Protein AF-A0A2A4IZ33-F1 (afdb_monomer)

Nearest PDB structures (foldseek):
  2h09-assembly1_A-2  TM=3.474E-01  e=4.508E+00  Escherichia coli
  6kta-assembly1_A  TM=2.309E-01  e=4.796E+00  Halalkalibacterium halodurans C-125
  5fej-assembly2_B  TM=1.282E-01  e=3.983E+00  Synechocystis sp. PCC 6803

Structure (mmCIF, N/CA/C/O backbone):
data_AF-A0A2A4IZ33-F1
#
_entry.id   AF-A0A2A4IZ33-F1
#
loop_
_atom_site.group_PDB
_atom_site.id
_atom_site.type_symbol
_atom_site.label_atom_id
_atom_site.label_alt_id
_atom_site.label_comp_id
_atom_site.label_asym_id
_atom_site.label_entity_id
_atom_site.label_seq_id
_atom_site.pdbx_PDB_ins_code
_atom_site.Cartn_x
_atom_site.Cartn_y
_atom_site.Cartn_z
_atom_site.occupancy
_atom_site.B_iso_or_equiv
_atom_site.auth_seq_id
_atom_site.auth_comp_id
_atom_site.auth_asym_id
_atom_site.auth_atom_id
_atom_site.pdbx_PDB_model_num
ATOM 1 N N . MET A 1 1 ? 48.134 -70.144 16.286 1.00 41.28 1 MET A N 1
ATOM 2 C CA . MET A 1 1 ? 49.313 -69.256 16.166 1.00 41.28 1 MET A CA 1
ATOM 3 C C . MET A 1 1 ? 49.566 -69.008 14.691 1.00 41.28 1 MET A C 1
ATOM 5 O O . MET A 1 1 ? 49.500 -69.968 13.938 1.00 41.28 1 MET A O 1
ATOM 9 N N . GLY A 1 2 ? 49.804 -67.757 14.290 1.00 40.12 2 GLY A N 1
ATOM 10 C CA . GLY A 1 2 ? 50.183 -67.427 12.911 1.00 40.12 2 GLY A CA 1
ATOM 11 C C . GLY A 1 2 ? 49.491 -66.202 12.312 1.00 40.12 2 GLY A C 1
ATOM 12 O O . GLY A 1 2 ? 48.970 -66.284 11.208 1.00 40.12 2 GLY A O 1
ATOM 13 N N . PHE A 1 3 ? 49.486 -65.065 13.015 1.00 35.38 3 PHE A N 1
ATOM 14 C CA . PHE A 1 3 ? 49.387 -63.765 12.344 1.00 35.38 3 PHE A CA 1
ATOM 15 C C . PHE A 1 3 ? 50.703 -63.537 11.589 1.00 35.38 3 PHE A C 1
ATOM 17 O O . PHE A 1 3 ? 51.758 -63.546 12.218 1.00 35.38 3 PHE A O 1
ATOM 24 N N . CYS A 1 4 ? 50.657 -63.311 10.274 1.00 33.72 4 CYS A N 1
ATOM 25 C CA . CYS A 1 4 ? 51.809 -62.802 9.528 1.00 33.72 4 CYS A CA 1
ATOM 26 C C . CYS A 1 4 ? 51.368 -61.734 8.514 1.00 33.72 4 CYS A C 1
ATOM 28 O O . CYS A 1 4 ? 50.917 -62.012 7.407 1.00 33.72 4 CYS A O 1
ATOM 30 N N . SER A 1 5 ? 51.437 -60.495 9.001 1.00 44.50 5 SER A N 1
ATOM 31 C CA . SER A 1 5 ? 51.823 -59.249 8.327 1.00 44.50 5 SER A CA 1
ATOM 32 C C . SER A 1 5 ? 52.008 -59.257 6.804 1.00 44.50 5 SER A C 1
ATOM 34 O O . SER A 1 5 ? 53.000 -59.756 6.281 1.00 44.50 5 SER A O 1
ATOM 36 N N . GLY A 1 6 ? 51.132 -58.518 6.116 1.00 36.22 6 GLY A N 1
ATOM 37 C CA . GLY A 1 6 ? 51.270 -58.190 4.697 1.00 36.22 6 GLY A CA 1
ATOM 38 C C . GLY A 1 6 ? 50.716 -56.815 4.315 1.00 36.22 6 GLY A C 1
ATOM 39 O O . GLY A 1 6 ? 50.091 -56.684 3.268 1.00 36.22 6 GLY A O 1
ATOM 40 N N . TRP A 1 7 ? 50.906 -55.772 5.133 1.00 33.44 7 TRP A N 1
ATOM 41 C CA . TRP A 1 7 ? 50.597 -54.400 4.704 1.00 33.44 7 TRP A CA 1
ATOM 42 C C . TRP A 1 7 ? 51.675 -53.918 3.725 1.00 33.44 7 TRP A C 1
ATOM 44 O O . TRP A 1 7 ? 52.686 -53.335 4.118 1.00 33.44 7 TRP A O 1
ATOM 54 N N . LYS A 1 8 ? 51.473 -54.154 2.422 1.00 39.06 8 LYS A N 1
ATOM 55 C CA . LYS A 1 8 ? 52.272 -53.489 1.386 1.00 39.06 8 LYS A CA 1
ATOM 56 C C . LYS A 1 8 ? 51.915 -52.006 1.388 1.00 39.06 8 LYS A C 1
ATOM 58 O O . LYS A 1 8 ? 50.857 -51.600 0.914 1.00 39.06 8 LYS A O 1
ATOM 63 N N . ARG A 1 9 ? 52.825 -51.193 1.924 1.00 38.34 9 ARG A N 1
ATOM 64 C CA . ARG A 1 9 ? 52.827 -49.732 1.808 1.00 38.34 9 ARG A CA 1
ATOM 65 C C . ARG A 1 9 ? 52.776 -49.387 0.314 1.00 38.34 9 ARG A C 1
ATOM 67 O O . ARG A 1 9 ? 53.778 -49.502 -0.387 1.00 38.34 9 ARG A O 1
ATOM 74 N N . CYS A 1 10 ? 51.601 -49.021 -0.196 1.00 36.47 10 CYS A N 1
ATOM 75 C CA . CYS A 1 10 ? 51.435 -48.568 -1.573 1.00 36.47 10 CYS A CA 1
ATOM 76 C C . CYS A 1 10 ? 52.020 -47.152 -1.676 1.00 36.47 10 CYS A C 1
ATOM 78 O O . CYS A 1 10 ? 51.313 -46.149 -1.595 1.00 36.47 10 CYS A O 1
ATOM 80 N N . GLY A 1 11 ? 53.348 -47.073 -1.767 1.00 40.94 11 GLY A N 1
ATOM 81 C CA . GLY A 1 11 ? 54.073 -45.845 -2.047 1.00 40.94 11 GLY A CA 1
ATOM 82 C C . GLY A 1 11 ? 53.809 -45.424 -3.486 1.00 40.94 11 GLY A C 1
ATOM 83 O O . GLY A 1 11 ? 54.608 -45.708 -4.374 1.00 40.94 11 GLY A O 1
ATOM 84 N N . ARG A 1 12 ? 52.681 -44.749 -3.733 1.00 44.12 12 ARG A N 1
ATOM 85 C CA . ARG A 1 12 ? 52.511 -43.973 -4.963 1.00 44.12 12 ARG A CA 1
ATOM 86 C C . ARG A 1 12 ? 53.568 -42.870 -4.935 1.00 44.12 12 ARG A C 1
ATOM 88 O O . ARG A 1 12 ? 53.417 -41.889 -4.213 1.00 44.12 12 ARG A O 1
ATOM 95 N N . LYS A 1 13 ? 54.654 -43.054 -5.695 1.00 41.19 13 LYS A N 1
ATOM 96 C CA . LYS A 1 13 ? 55.577 -41.970 -6.051 1.00 41.19 13 LYS A CA 1
ATOM 97 C C . LYS A 1 13 ? 54.724 -40.841 -6.624 1.00 41.19 13 LYS A C 1
ATOM 99 O O . LYS A 1 13 ? 54.151 -40.994 -7.701 1.00 41.19 13 LYS A O 1
ATOM 104 N N . ILE A 1 14 ? 54.612 -39.735 -5.895 1.00 48.00 14 ILE A N 1
ATOM 105 C CA . ILE A 1 14 ? 54.070 -38.494 -6.438 1.00 48.00 14 ILE A CA 1
ATOM 106 C C . ILE A 1 14 ? 55.079 -38.063 -7.498 1.00 48.00 14 ILE A C 1
ATOM 108 O O . ILE A 1 14 ? 56.168 -37.593 -7.179 1.00 48.00 14 ILE A O 1
ATOM 112 N N . GLN A 1 15 ? 54.766 -38.326 -8.765 1.00 54.62 15 GLN A N 1
ATOM 113 C CA . GLN A 1 15 ? 55.527 -37.756 -9.864 1.00 54.62 15 GLN A CA 1
ATOM 114 C C . GLN A 1 15 ? 55.307 -36.246 -9.801 1.00 54.62 15 GLN A C 1
ATOM 116 O O . GLN A 1 15 ? 54.179 -35.776 -9.957 1.00 54.62 15 GLN A O 1
ATOM 121 N N . PHE A 1 16 ? 56.368 -35.494 -9.509 1.00 49.94 16 PHE A N 1
ATOM 122 C CA . PHE A 1 16 ? 56.350 -34.044 -9.626 1.00 49.94 16 PHE A CA 1
ATOM 123 C C . PHE A 1 16 ? 56.072 -33.713 -11.092 1.00 49.94 16 PHE A C 1
ATOM 125 O O . PHE A 1 16 ? 56.913 -33.933 -11.960 1.00 49.94 16 PHE A O 1
ATOM 132 N N . LEU A 1 17 ? 54.846 -33.280 -11.379 1.00 55.38 17 LEU A N 1
ATOM 133 C CA . LEU A 1 17 ? 54.439 -32.904 -12.726 1.00 55.38 17 LEU A CA 1
ATOM 134 C C . LEU A 1 17 ? 55.221 -31.656 -13.140 1.00 55.38 17 LEU A C 1
ATOM 136 O O . LEU A 1 17 ? 55.253 -30.670 -12.400 1.00 55.38 17 LEU A O 1
ATOM 140 N N . ASN A 1 18 ? 55.827 -31.683 -14.328 1.00 65.38 18 ASN A N 1
ATOM 141 C CA . ASN A 1 18 ? 56.435 -30.490 -14.906 1.00 65.38 18 ASN A CA 1
ATOM 142 C C . ASN A 1 18 ? 55.364 -29.402 -15.079 1.00 65.38 18 ASN A C 1
ATOM 144 O O . ASN A 1 18 ? 54.204 -29.693 -15.369 1.00 65.38 18 ASN A O 1
ATOM 148 N N . GLY A 1 19 ? 55.743 -28.125 -14.968 1.00 63.16 19 GLY A N 1
ATOM 149 C CA . GLY A 1 19 ? 54.788 -27.008 -15.064 1.00 63.16 19 GLY A CA 1
ATOM 150 C C . GLY A 1 19 ? 53.978 -26.964 -16.373 1.00 63.16 19 GLY A C 1
ATOM 151 O O . GLY A 1 19 ? 52.881 -26.410 -16.394 1.00 63.16 19 GLY A O 1
ATOM 152 N N . LYS A 1 20 ? 54.483 -27.580 -17.453 1.00 67.75 20 LYS A N 1
ATOM 153 C CA . LYS A 1 20 ? 53.755 -27.773 -18.722 1.00 67.75 20 LYS A CA 1
ATOM 154 C C . LYS A 1 20 ? 52.680 -28.866 -18.621 1.00 67.75 20 LYS A C 1
ATOM 156 O O . LYS A 1 20 ? 51.563 -28.655 -19.086 1.00 67.75 20 LYS A O 1
ATOM 161 N N . ASP A 1 21 ? 52.972 -29.967 -17.932 1.00 76.19 21 ASP A N 1
ATOM 162 C CA . ASP A 1 21 ? 52.039 -31.084 -17.729 1.00 76.19 21 ASP A CA 1
ATOM 163 C C . ASP A 1 21 ? 50.883 -30.692 -16.802 1.00 76.19 21 ASP A C 1
ATOM 165 O O . ASP A 1 21 ? 49.742 -31.107 -17.005 1.00 76.19 21 ASP A O 1
ATOM 169 N N . VAL A 1 22 ? 51.155 -29.838 -15.807 1.00 82.69 22 VAL A N 1
ATOM 170 C CA . VAL A 1 22 ? 50.124 -29.289 -14.910 1.00 82.69 22 VAL A CA 1
ATOM 171 C C . VAL A 1 22 ? 49.148 -28.399 -15.682 1.00 82.69 22 VAL A C 1
ATOM 173 O O . VAL A 1 22 ? 47.936 -28.507 -15.494 1.00 82.69 22 VAL A O 1
ATOM 176 N N . ALA A 1 23 ? 49.653 -27.549 -16.580 1.00 83.56 23 ALA A N 1
ATOM 177 C CA . ALA A 1 23 ? 48.815 -26.676 -17.397 1.00 83.56 23 ALA A CA 1
ATOM 178 C C . ALA A 1 23 ? 47.946 -27.469 -18.391 1.00 83.56 23 ALA A C 1
ATOM 180 O O . ALA A 1 23 ? 46.765 -27.150 -18.524 1.00 83.56 23 ALA A O 1
ATOM 181 N N . SER A 1 24 ? 48.486 -28.525 -19.021 1.00 85.81 24 SER A N 1
ATOM 182 C CA . SER A 1 24 ? 47.718 -29.400 -19.929 1.00 85.81 24 SER A CA 1
ATOM 183 C C . SER A 1 24 ? 46.596 -30.136 -19.200 1.00 85.81 24 SER A C 1
ATOM 185 O O . SER A 1 24 ? 45.438 -30.044 -19.595 1.00 85.81 24 SER A O 1
ATOM 187 N N . LYS A 1 25 ? 46.900 -30.768 -18.058 1.00 86.94 25 LYS A N 1
ATOM 188 C CA . LYS A 1 25 ? 45.887 -31.474 -17.256 1.00 86.94 25 LYS A CA 1
ATOM 189 C C . LYS A 1 25 ? 44.799 -30.540 -16.732 1.00 86.94 25 LYS A C 1
ATOM 191 O O . LYS A 1 25 ? 43.628 -30.912 -16.695 1.00 86.94 25 LYS A O 1
ATOM 196 N N . THR A 1 26 ? 45.171 -29.320 -16.341 1.00 87.88 26 THR A N 1
ATOM 197 C CA . THR A 1 26 ? 44.209 -28.303 -15.889 1.00 87.88 26 THR A CA 1
ATOM 198 C C . THR A 1 26 ? 43.293 -27.868 -17.034 1.00 87.88 26 THR A C 1
ATOM 200 O O . THR A 1 26 ? 42.090 -27.742 -16.830 1.00 87.88 26 THR A O 1
ATOM 203 N N . ALA A 1 27 ? 43.842 -27.681 -18.239 1.00 90.62 27 ALA A N 1
ATOM 204 C CA . ALA A 1 27 ? 43.091 -27.332 -19.443 1.00 90.62 27 ALA A CA 1
ATOM 205 C C . ALA A 1 27 ? 42.075 -28.425 -19.823 1.00 90.62 27 ALA A C 1
ATOM 207 O O . ALA A 1 27 ? 40.898 -28.124 -20.021 1.00 90.62 27 ALA A O 1
ATOM 208 N N . GLU A 1 28 ? 42.509 -29.688 -19.831 1.00 91.31 28 GLU A N 1
ATOM 209 C CA . GLU A 1 28 ? 41.659 -30.856 -20.100 1.00 91.31 28 GLU A CA 1
ATOM 210 C C . GLU A 1 28 ? 40.542 -31.008 -19.061 1.00 91.31 28 GLU A C 1
ATOM 212 O O . GLU A 1 28 ? 39.376 -31.146 -19.422 1.00 91.31 28 GLU A O 1
ATOM 217 N N . THR A 1 29 ? 40.873 -30.908 -17.769 1.00 91.12 29 THR A N 1
ATOM 218 C CA . THR A 1 29 ? 39.896 -31.065 -16.676 1.00 91.12 29 THR A CA 1
ATOM 219 C C . THR A 1 29 ? 38.864 -29.933 -16.660 1.00 91.12 29 THR A C 1
ATOM 221 O O . THR A 1 29 ? 37.696 -30.163 -16.360 1.00 91.12 29 THR A O 1
ATOM 224 N N . ALA A 1 30 ? 39.280 -28.704 -16.981 1.00 86.69 30 ALA A N 1
ATOM 225 C CA . ALA A 1 30 ? 38.403 -27.534 -17.006 1.00 86.69 30 ALA A CA 1
ATOM 226 C C . ALA A 1 30 ? 37.689 -27.325 -18.357 1.00 86.69 30 ALA A C 1
ATOM 228 O O . ALA A 1 30 ? 36.878 -26.407 -18.468 1.00 86.69 30 ALA A O 1
ATOM 229 N N . GLY A 1 31 ? 37.984 -28.139 -19.380 1.00 90.00 31 GLY A N 1
ATOM 230 C CA . GLY A 1 31 ? 37.393 -28.016 -20.717 1.00 90.00 31 GLY A CA 1
ATOM 231 C C . GLY A 1 31 ? 37.737 -26.701 -21.429 1.00 90.00 31 GLY A C 1
ATOM 232 O O . GLY A 1 31 ? 36.942 -26.197 -22.221 1.00 90.00 31 GLY A O 1
ATOM 233 N N . VAL A 1 32 ? 38.898 -26.110 -21.131 1.00 90.12 32 VAL A N 1
ATOM 234 C CA . VAL A 1 32 ? 39.355 -24.834 -21.706 1.00 90.12 32 VAL A CA 1
ATOM 235 C C . VAL A 1 32 ? 40.654 -25.025 -22.473 1.00 90.12 32 VAL A C 1
ATOM 237 O O . VAL A 1 32 ? 41.459 -25.892 -22.161 1.00 90.12 32 VAL A O 1
ATOM 240 N N . HIS A 1 33 ? 40.906 -24.180 -23.471 1.00 91.94 33 HIS A N 1
ATOM 241 C CA . HIS A 1 33 ? 42.152 -24.251 -24.230 1.00 91.94 33 HIS A CA 1
ATOM 242 C C . HIS A 1 33 ? 43.373 -23.912 -23.351 1.00 91.94 33 HIS A C 1
ATOM 244 O O . HIS A 1 33 ? 43.314 -23.007 -22.513 1.00 91.94 33 HIS A O 1
ATOM 250 N N . ILE A 1 34 ? 44.513 -24.575 -23.585 1.00 90.69 34 ILE A N 1
ATOM 251 C CA . ILE A 1 34 ? 45.739 -24.412 -22.778 1.00 90.69 34 ILE A CA 1
ATOM 252 C C . ILE A 1 34 ? 46.234 -22.955 -22.725 1.00 90.69 34 ILE A C 1
ATOM 254 O O . ILE A 1 34 ? 46.755 -22.492 -21.710 1.00 90.69 34 ILE A O 1
ATOM 258 N N . SER A 1 35 ? 45.998 -22.183 -23.791 1.00 89.00 35 SER A N 1
ATOM 259 C CA . SER A 1 35 ? 46.331 -20.753 -23.835 1.00 89.00 35 SER A CA 1
ATOM 260 C C . SER A 1 35 ? 45.527 -19.913 -22.834 1.00 89.00 35 SER A C 1
ATOM 262 O O . SER A 1 35 ? 46.047 -18.917 -22.336 1.00 89.00 35 SER A O 1
ATOM 264 N N . THR A 1 36 ? 44.297 -20.308 -22.493 1.00 87.75 36 THR A N 1
ATOM 265 C CA . THR A 1 36 ? 43.478 -19.646 -21.464 1.00 87.75 36 THR A CA 1
ATOM 266 C C . THR A 1 36 ? 44.073 -19.867 -20.079 1.00 87.75 36 THR A C 1
ATOM 268 O O . THR A 1 36 ? 44.192 -18.914 -19.312 1.00 87.75 36 THR A O 1
ATOM 271 N N . VAL A 1 37 ? 44.544 -21.085 -19.787 1.00 89.31 37 VAL A N 1
ATOM 272 C CA . VAL A 1 37 ? 45.241 -21.400 -18.529 1.00 89.31 37 VAL A CA 1
ATOM 273 C C . VAL A 1 37 ? 46.497 -20.538 -18.386 1.00 89.31 37 VAL A C 1
ATOM 275 O O . VAL A 1 37 ? 46.695 -19.897 -17.357 1.00 89.31 37 VAL A O 1
ATOM 278 N N . TYR A 1 38 ? 47.309 -20.428 -19.443 1.00 90.50 38 TYR A N 1
ATOM 279 C CA . TYR A 1 38 ? 48.492 -19.564 -19.422 1.00 90.50 38 TYR A CA 1
ATOM 280 C C . TYR A 1 38 ? 48.164 -18.071 -19.298 1.00 90.50 38 TYR A C 1
ATOM 282 O O . TYR A 1 38 ? 48.901 -17.355 -18.621 1.00 90.50 38 TYR A O 1
ATOM 290 N N . LYS A 1 39 ? 47.066 -17.591 -19.899 1.00 86.00 39 LYS A N 1
ATOM 291 C CA . LYS A 1 39 ? 46.600 -16.204 -19.728 1.00 86.00 39 LYS A CA 1
ATOM 292 C C . LYS A 1 39 ? 46.234 -15.911 -18.273 1.00 86.00 39 LYS A C 1
ATOM 294 O O . LYS A 1 39 ? 46.726 -14.928 -17.731 1.00 86.00 39 LYS A O 1
ATOM 299 N N . VAL A 1 40 ? 45.465 -16.793 -17.631 1.00 87.81 40 VAL A N 1
ATOM 300 C CA . VAL A 1 40 ? 45.082 -16.655 -16.214 1.00 87.81 40 VAL A CA 1
ATOM 301 C C . VAL A 1 40 ? 46.308 -16.739 -15.301 1.00 87.81 40 VAL A C 1
ATOM 303 O O . VAL A 1 40 ? 46.462 -15.923 -14.398 1.00 87.81 40 VAL A O 1
ATOM 306 N N . LEU A 1 41 ? 47.232 -17.672 -15.558 1.00 88.25 41 LEU A N 1
ATOM 307 C CA . LEU A 1 41 ? 48.484 -17.773 -14.799 1.00 88.25 41 LEU A CA 1
ATOM 308 C C . LEU A 1 41 ? 49.364 -16.525 -14.959 1.00 88.25 41 LEU A C 1
ATOM 310 O O . LEU A 1 41 ? 50.027 -16.120 -14.006 1.00 88.25 41 LEU A O 1
ATOM 314 N N . LYS A 1 42 ? 49.385 -15.914 -16.150 1.00 86.44 42 LYS A N 1
ATOM 315 C CA . LYS A 1 42 ? 50.100 -14.657 -16.405 1.00 86.44 42 LYS A CA 1
ATOM 316 C C . LYS A 1 42 ? 49.459 -13.496 -15.641 1.00 86.44 42 LYS A C 1
ATOM 318 O O . LYS A 1 42 ? 50.177 -12.775 -14.959 1.00 86.44 42 LYS A O 1
ATOM 323 N N . GLU A 1 43 ? 48.135 -13.364 -15.703 1.00 86.38 43 GLU A N 1
ATOM 324 C CA . GLU A 1 43 ? 47.367 -12.360 -14.953 1.00 86.38 43 GLU A CA 1
ATOM 325 C C . GLU A 1 43 ? 47.607 -12.492 -13.440 1.00 86.38 43 GLU A C 1
ATOM 327 O O . GLU A 1 43 ? 47.953 -11.518 -12.774 1.00 86.38 43 GLU A O 1
ATOM 332 N N . TYR A 1 44 ? 47.563 -13.720 -12.913 1.00 87.12 44 TYR A N 1
ATOM 333 C CA . TYR A 1 44 ? 47.838 -13.996 -11.504 1.00 87.12 44 TYR A CA 1
ATOM 334 C C . TYR A 1 44 ? 49.280 -13.669 -11.096 1.00 87.12 44 TYR A C 1
ATOM 336 O O . TYR A 1 44 ? 49.506 -13.137 -10.013 1.00 87.12 44 TYR A O 1
ATOM 344 N N . LYS A 1 45 ? 50.276 -13.948 -11.944 1.00 86.00 45 LYS A N 1
ATOM 345 C CA . LYS A 1 45 ? 51.675 -13.595 -11.645 1.00 86.00 45 LYS A CA 1
ATOM 346 C C . LYS A 1 45 ? 51.890 -12.085 -11.559 1.00 86.00 45 LYS A C 1
ATOM 348 O O . LYS A 1 45 ? 52.695 -11.645 -10.744 1.00 86.00 45 LYS A O 1
ATOM 353 N N . THR A 1 46 ? 51.193 -11.312 -12.387 1.00 84.81 46 THR A N 1
ATOM 354 C CA . THR A 1 46 ? 51.324 -9.852 -12.427 1.00 84.81 46 THR A CA 1
ATOM 355 C C . THR A 1 46 ? 50.528 -9.174 -11.312 1.00 84.81 46 THR A C 1
ATOM 357 O O . THR A 1 46 ? 51.062 -8.308 -10.628 1.00 84.81 46 THR A O 1
ATOM 360 N N . GLU A 1 47 ? 49.273 -9.575 -11.096 1.00 81.31 47 GLU A N 1
ATOM 361 C CA . GLU A 1 47 ? 48.347 -8.865 -10.200 1.00 81.31 47 GLU A CA 1
ATOM 362 C C . GLU A 1 47 ? 48.103 -9.575 -8.856 1.00 81.31 47 GLU A C 1
ATOM 364 O O . GLU A 1 47 ? 47.430 -9.026 -7.985 1.00 81.31 47 GLU A O 1
ATOM 369 N N . LYS A 1 48 ? 48.611 -10.806 -8.673 1.00 82.06 48 LYS A N 1
ATOM 370 C CA . LYS A 1 48 ? 48.340 -11.699 -7.521 1.00 82.06 48 LYS A CA 1
ATOM 371 C C . LYS A 1 48 ? 46.847 -11.927 -7.234 1.00 82.06 48 LYS A C 1
ATOM 373 O O . LYS A 1 48 ? 46.473 -12.350 -6.141 1.00 82.06 48 LYS A O 1
ATOM 378 N N . ARG A 1 49 ? 45.980 -11.670 -8.217 1.00 80.56 49 ARG A N 1
ATOM 379 C CA . ARG A 1 49 ? 44.525 -11.827 -8.142 1.00 80.56 49 ARG A CA 1
ATOM 380 C C . ARG A 1 49 ? 43.995 -12.220 -9.517 1.00 80.56 49 ARG A C 1
ATOM 382 O O . ARG A 1 49 ? 44.438 -11.671 -10.516 1.00 80.56 49 ARG A O 1
ATOM 389 N N . CYS A 1 50 ? 43.041 -13.146 -9.568 1.00 75.94 50 CYS A N 1
ATOM 390 C CA . CYS A 1 50 ? 42.327 -13.479 -10.803 1.00 75.94 50 CYS A CA 1
ATOM 391 C C . CYS A 1 50 ? 41.049 -12.637 -10.888 1.00 75.94 50 CYS A C 1
ATOM 393 O O . CYS A 1 50 ? 40.251 -12.651 -9.942 1.00 75.94 50 CYS A O 1
ATOM 395 N N . ARG A 1 51 ? 40.828 -11.915 -11.993 1.00 72.94 51 ARG A N 1
ATOM 396 C CA . ARG A 1 51 ? 39.567 -11.197 -12.226 1.00 72.94 51 ARG A CA 1
ATOM 397 C C . ARG A 1 51 ? 38.608 -12.063 -13.032 1.00 72.94 51 ARG A C 1
ATOM 399 O O . ARG A 1 51 ? 39.000 -12.860 -13.878 1.00 72.94 51 ARG A O 1
ATOM 406 N N . SER A 1 52 ? 37.315 -11.914 -12.759 1.00 76.56 52 SER A N 1
ATOM 407 C CA . SER A 1 52 ? 36.299 -12.468 -13.653 1.00 76.56 52 SER A CA 1
ATOM 408 C C . SER A 1 52 ? 36.309 -11.682 -14.968 1.00 76.56 52 SER A C 1
ATOM 410 O O . SER A 1 52 ? 36.503 -10.464 -14.922 1.00 76.56 52 SER A O 1
ATOM 412 N N . PRO A 1 53 ? 36.079 -12.329 -16.125 1.00 77.38 53 PRO A N 1
ATOM 413 C CA . PRO A 1 53 ? 35.984 -11.629 -17.399 1.00 77.38 53 PRO A CA 1
ATOM 414 C C . PRO A 1 53 ? 34.971 -10.484 -17.315 1.00 77.38 53 PRO A C 1
ATOM 416 O O . PRO A 1 53 ? 33.838 -10.690 -16.870 1.00 77.38 53 PRO A O 1
ATOM 419 N N . THR A 1 54 ? 35.362 -9.281 -17.740 1.00 76.81 54 THR A N 1
ATOM 420 C CA . THR A 1 54 ? 34.429 -8.154 -17.810 1.00 76.81 54 THR A CA 1
ATOM 421 C C . THR A 1 54 ? 33.319 -8.509 -18.801 1.00 76.81 54 THR A C 1
ATOM 423 O O . THR A 1 54 ? 33.628 -8.878 -19.940 1.00 76.81 54 THR A O 1
ATOM 426 N N . PRO A 1 55 ? 32.033 -8.419 -18.413 1.00 75.69 55 PRO A N 1
ATOM 427 C CA . PRO A 1 55 ? 30.937 -8.664 -19.337 1.00 75.69 55 PRO A CA 1
ATOM 428 C C . PRO A 1 55 ? 31.072 -7.761 -20.561 1.00 75.69 55 PRO A C 1
ATOM 430 O O . PRO A 1 55 ? 31.411 -6.582 -20.429 1.00 75.69 55 PRO A O 1
ATOM 433 N N . ALA A 1 56 ? 30.777 -8.300 -21.745 1.00 79.19 56 ALA A N 1
ATOM 434 C CA . ALA A 1 56 ? 30.740 -7.491 -22.954 1.00 79.19 56 ALA A CA 1
ATOM 435 C C . ALA A 1 56 ? 29.800 -6.285 -22.749 1.00 79.19 56 ALA A C 1
ATOM 437 O O . ALA A 1 56 ? 28.733 -6.440 -22.135 1.00 79.19 56 ALA A O 1
ATOM 438 N N . PRO A 1 57 ? 30.162 -5.089 -23.251 1.00 75.31 57 PRO A N 1
ATOM 439 C CA . PRO A 1 57 ? 29.316 -3.915 -23.115 1.00 75.31 57 PRO A CA 1
ATOM 440 C C . PRO A 1 57 ? 27.946 -4.207 -23.730 1.00 75.31 57 PRO A C 1
ATOM 442 O O . PRO A 1 57 ? 27.832 -4.652 -24.876 1.00 75.31 57 PRO A O 1
ATOM 445 N N . LYS A 1 58 ? 26.882 -3.978 -22.953 1.00 72.62 58 LYS A N 1
ATOM 446 C CA . LYS A 1 58 ? 25.516 -4.121 -23.457 1.00 72.62 58 LYS A CA 1
ATOM 447 C C . LYS A 1 58 ? 25.295 -3.046 -24.515 1.00 72.62 58 LYS A C 1
ATOM 449 O O . LYS A 1 58 ? 25.432 -1.861 -24.228 1.00 72.62 58 LYS A O 1
ATOM 454 N N . ARG A 1 59 ? 24.938 -3.453 -25.736 1.00 72.69 59 ARG A N 1
ATOM 455 C CA . ARG A 1 59 ? 24.518 -2.508 -26.778 1.00 72.69 59 ARG A CA 1
ATOM 456 C C . ARG A 1 59 ? 23.261 -1.791 -26.284 1.00 72.69 59 ARG A C 1
ATOM 458 O O . ARG A 1 59 ? 22.255 -2.453 -26.027 1.00 72.69 59 ARG A O 1
ATOM 465 N N . GLY A 1 60 ? 23.329 -0.469 -26.138 1.00 67.62 60 GLY A N 1
ATOM 466 C CA . GLY A 1 60 ? 22.167 0.342 -25.780 1.00 67.62 60 GLY A CA 1
ATOM 467 C C . GLY A 1 60 ? 21.057 0.144 -26.809 1.00 67.62 60 GLY A C 1
ATOM 468 O O . GLY A 1 60 ? 21.301 0.161 -28.017 1.00 67.62 60 GLY A O 1
ATOM 469 N N . THR A 1 61 ? 19.834 -0.102 -26.348 1.00 73.44 61 THR A N 1
ATOM 470 C CA . THR A 1 61 ? 18.685 -0.217 -27.246 1.00 73.44 61 THR A CA 1
ATOM 471 C C . THR A 1 61 ? 18.079 1.162 -27.500 1.00 73.44 61 THR A C 1
ATOM 473 O O . THR A 1 61 ? 18.180 2.057 -26.665 1.00 73.44 61 THR A O 1
ATOM 476 N N . LYS A 1 62 ? 17.357 1.336 -28.617 1.00 71.31 62 LYS A N 1
ATOM 477 C CA . LYS A 1 62 ? 16.586 2.572 -28.892 1.00 71.31 62 LYS A CA 1
ATOM 478 C C . LYS A 1 62 ? 15.599 2.943 -27.769 1.00 71.31 62 LYS A C 1
ATOM 480 O O . LYS A 1 62 ? 15.135 4.070 -27.709 1.00 71.31 62 LYS A O 1
ATOM 485 N N . ILE A 1 63 ? 15.263 1.992 -26.899 1.00 76.75 63 ILE A N 1
ATOM 486 C CA . ILE A 1 63 ? 14.368 2.178 -25.753 1.00 76.75 63 ILE A CA 1
ATOM 487 C C . ILE A 1 63 ? 15.131 2.757 -24.556 1.00 76.75 63 ILE A C 1
ATOM 489 O O . ILE A 1 63 ? 14.553 3.472 -23.739 1.00 76.75 63 ILE A O 1
ATOM 493 N N . ASP A 1 64 ? 16.424 2.462 -24.438 1.00 76.50 64 ASP A N 1
ATOM 494 C CA . ASP A 1 64 ? 17.274 2.987 -23.3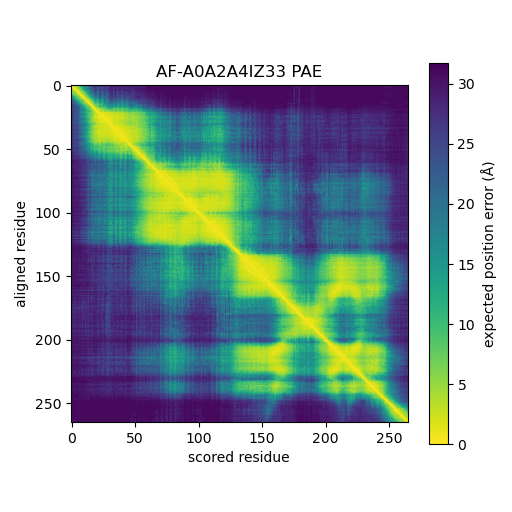70 1.00 76.50 64 ASP A CA 1
ATOM 495 C C . ASP A 1 64 ? 17.534 4.482 -23.566 1.00 76.50 64 ASP A C 1
ATOM 497 O O . ASP A 1 64 ? 17.540 5.208 -22.580 1.00 76.50 64 ASP A O 1
ATOM 501 N N . ALA A 1 65 ? 17.587 4.934 -24.824 1.00 79.31 65 ALA A N 1
ATOM 502 C CA . ALA A 1 65 ? 17.730 6.336 -25.225 1.00 79.31 65 ALA A CA 1
ATOM 503 C C . ALA A 1 65 ? 16.450 7.194 -25.094 1.00 79.31 65 ALA A C 1
ATOM 505 O O . ALA A 1 65 ? 16.477 8.371 -25.439 1.00 79.31 65 ALA A O 1
ATOM 506 N N . LEU A 1 66 ? 15.322 6.628 -24.646 1.00 82.62 66 LEU A N 1
ATOM 507 C CA . LEU A 1 66 ? 14.105 7.410 -24.396 1.00 82.62 66 LEU A CA 1
ATOM 508 C C . LEU A 1 66 ? 14.269 8.289 -23.160 1.00 82.62 66 LEU A C 1
ATOM 510 O O . LEU A 1 66 ? 14.556 7.761 -22.082 1.00 82.62 66 LEU A O 1
ATOM 514 N N . ASP A 1 67 ? 13.993 9.579 -23.341 1.00 85.06 67 ASP A N 1
ATOM 515 C CA . ASP A 1 67 ? 14.009 10.589 -22.289 1.00 85.06 67 ASP A CA 1
ATOM 516 C C . ASP A 1 67 ? 12.905 10.370 -21.239 1.00 85.06 67 ASP A C 1
ATOM 518 O O . ASP A 1 67 ? 11.816 9.846 -21.523 1.00 85.06 67 ASP A O 1
ATOM 522 N N . ASP A 1 68 ? 13.183 10.803 -20.013 1.00 86.81 68 ASP A N 1
ATOM 523 C CA . ASP A 1 68 ? 12.291 10.650 -18.869 1.00 86.81 68 ASP A CA 1
ATOM 524 C C . ASP A 1 68 ? 10.989 11.446 -19.038 1.00 86.81 68 ASP A C 1
ATOM 526 O O . ASP A 1 68 ? 9.932 10.998 -18.578 1.00 86.81 68 ASP A O 1
ATOM 530 N N . LEU A 1 69 ? 11.015 12.568 -19.770 1.00 86.69 69 LEU A N 1
ATOM 531 C CA . LEU A 1 69 ? 9.811 13.339 -20.089 1.00 86.69 69 LEU A CA 1
ATOM 532 C C . LEU A 1 69 ? 8.852 12.547 -20.984 1.00 86.69 69 LEU A C 1
ATOM 534 O O . LEU A 1 69 ? 7.656 12.462 -20.682 1.00 86.69 69 LEU A O 1
ATOM 538 N N . ALA A 1 70 ? 9.373 11.903 -22.032 1.00 86.81 70 ALA A N 1
ATOM 539 C CA . ALA A 1 70 ? 8.585 11.062 -22.933 1.00 86.81 70 ALA A CA 1
ATOM 540 C C . ALA A 1 70 ? 8.018 9.838 -22.194 1.00 86.81 70 ALA A C 1
ATOM 542 O O . ALA A 1 70 ? 6.833 9.512 -22.315 1.00 86.81 70 ALA A O 1
ATOM 543 N N . LEU A 1 71 ? 8.833 9.196 -21.348 1.00 89.94 71 LEU A N 1
ATOM 544 C CA . LEU A 1 71 ? 8.395 8.101 -20.476 1.00 89.94 71 LEU A CA 1
ATOM 545 C C . LEU A 1 71 ? 7.289 8.549 -19.503 1.00 89.94 71 LEU A C 1
ATOM 547 O O . LEU A 1 71 ? 6.322 7.813 -19.273 1.00 89.94 71 LEU A O 1
ATOM 551 N N . GLY A 1 72 ? 7.399 9.762 -18.958 1.00 89.06 72 GLY A N 1
ATOM 552 C CA . GLY A 1 72 ? 6.375 10.395 -18.132 1.00 89.06 72 GLY A CA 1
ATOM 553 C C . GLY A 1 72 ? 5.074 10.659 -18.893 1.00 89.06 72 GLY A C 1
ATOM 554 O O . GLY A 1 72 ? 3.996 10.356 -18.376 1.00 89.06 72 GLY A O 1
ATOM 555 N N . GLY A 1 73 ? 5.159 11.156 -20.130 1.00 90.06 73 GLY A N 1
ATOM 556 C CA . GLY A 1 73 ? 4.007 11.389 -21.008 1.00 90.06 73 GLY A CA 1
ATOM 557 C C . GLY A 1 73 ? 3.228 10.111 -21.313 1.00 90.06 73 GLY A C 1
ATOM 558 O O . GLY A 1 73 ? 2.017 10.053 -21.085 1.00 90.06 73 GLY A O 1
ATOM 559 N N . ILE A 1 74 ? 3.934 9.045 -21.702 1.00 91.75 74 ILE A N 1
ATOM 560 C CA . ILE A 1 74 ? 3.337 7.723 -21.951 1.00 91.75 74 ILE A CA 1
ATOM 561 C C . ILE A 1 74 ? 2.659 7.187 -20.683 1.00 91.75 74 ILE A C 1
ATOM 563 O O . ILE A 1 74 ? 1.535 6.682 -20.739 1.00 91.75 74 ILE A O 1
ATOM 567 N N . ARG A 1 75 ? 3.303 7.334 -19.515 1.00 93.38 75 ARG A N 1
ATOM 568 C CA . ARG A 1 75 ? 2.711 6.928 -18.233 1.00 93.38 75 ARG A CA 1
ATOM 569 C C . ARG A 1 75 ? 1.404 7.677 -17.963 1.00 93.38 75 ARG A C 1
ATOM 571 O O . ARG A 1 75 ? 0.415 7.034 -17.621 1.00 93.38 75 ARG A O 1
ATOM 578 N N . ARG A 1 76 ? 1.359 8.999 -18.155 1.00 90.38 76 ARG A N 1
ATOM 579 C CA . ARG A 1 76 ? 0.129 9.792 -17.959 1.00 90.38 76 ARG A CA 1
ATOM 580 C C . ARG A 1 76 ? -1.006 9.332 -18.874 1.00 90.38 76 ARG A C 1
ATOM 582 O O . ARG A 1 76 ? -2.122 9.155 -18.392 1.00 90.38 76 ARG A O 1
ATOM 589 N N . LYS A 1 77 ? -0.723 9.064 -20.154 1.00 91.69 77 LYS A N 1
ATOM 590 C CA . LYS A 1 77 ? -1.718 8.541 -21.108 1.00 91.69 77 LYS A CA 1
ATOM 591 C C . LYS A 1 77 ? -2.294 7.204 -20.640 1.00 91.69 77 LYS A C 1
ATOM 593 O O . LYS A 1 77 ? -3.508 7.063 -20.585 1.00 91.69 77 LYS A O 1
ATOM 598 N N . ILE A 1 78 ? -1.454 6.262 -20.201 1.00 92.06 78 ILE A N 1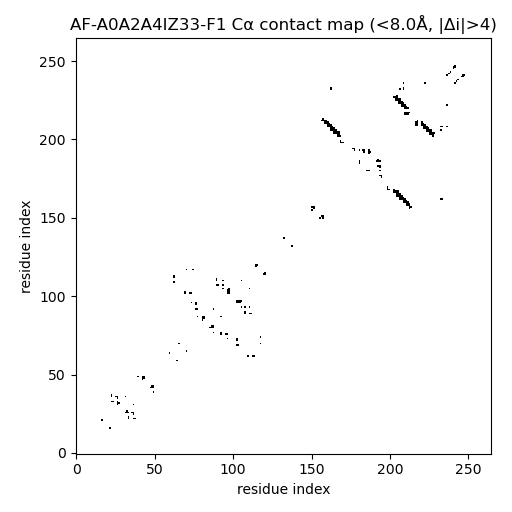
ATOM 599 C CA . ILE A 1 78 ? -1.916 4.975 -19.643 1.00 92.06 78 ILE A CA 1
ATOM 600 C C . ILE A 1 78 ? -2.793 5.190 -18.402 1.00 92.06 78 ILE A C 1
ATOM 602 O O . ILE A 1 78 ? -3.833 4.553 -18.264 1.00 92.06 78 ILE A O 1
ATOM 606 N N . HIS A 1 79 ? -2.408 6.106 -17.510 1.00 88.62 79 HIS A N 1
ATOM 607 C CA . HIS A 1 79 ? -3.203 6.401 -16.320 1.00 88.62 79 HIS A CA 1
ATOM 608 C C . HIS A 1 79 ? -4.557 7.048 -16.641 1.00 88.62 79 HIS A C 1
ATOM 610 O O . HIS A 1 79 ? -5.522 6.764 -15.938 1.00 88.62 79 HIS A O 1
ATOM 616 N N . LYS A 1 80 ? -4.675 7.822 -17.728 1.00 89.44 80 LYS A N 1
ATOM 617 C CA . LYS A 1 80 ? -5.964 8.348 -18.213 1.00 89.44 80 LYS A CA 1
ATOM 618 C C . LYS A 1 80 ? -6.980 7.228 -18.476 1.00 89.44 80 LYS A C 1
ATOM 620 O O . LYS A 1 80 ? -8.131 7.349 -18.071 1.00 89.44 80 LYS A O 1
ATOM 625 N N . TYR A 1 81 ? -6.547 6.109 -19.060 1.00 89.56 81 TYR A N 1
ATOM 626 C CA . TYR A 1 81 ? -7.404 4.929 -19.238 1.00 89.56 81 TYR A CA 1
ATOM 627 C C . TYR A 1 81 ? -7.878 4.346 -17.904 1.00 89.56 81 TYR A C 1
ATOM 629 O O . TYR A 1 81 ? -9.050 4.003 -17.766 1.00 89.56 81 TYR A O 1
ATOM 637 N N . PHE A 1 82 ? -6.997 4.286 -16.899 1.00 85.81 82 PHE A N 1
ATOM 638 C CA . PHE A 1 82 ? -7.382 3.836 -15.560 1.00 85.81 82 PHE A CA 1
ATOM 639 C C . PHE A 1 82 ? -8.413 4.765 -14.911 1.00 85.81 82 PHE A C 1
ATOM 641 O O . PHE A 1 82 ? -9.364 4.265 -14.315 1.00 85.81 82 PHE A O 1
ATOM 648 N N . PHE A 1 83 ? -8.261 6.086 -15.057 1.00 79.88 83 PHE A N 1
ATOM 649 C CA . PHE A 1 83 ? -9.234 7.060 -14.550 1.00 79.88 83 PHE A CA 1
ATOM 650 C C . PHE A 1 83 ? -10.605 6.90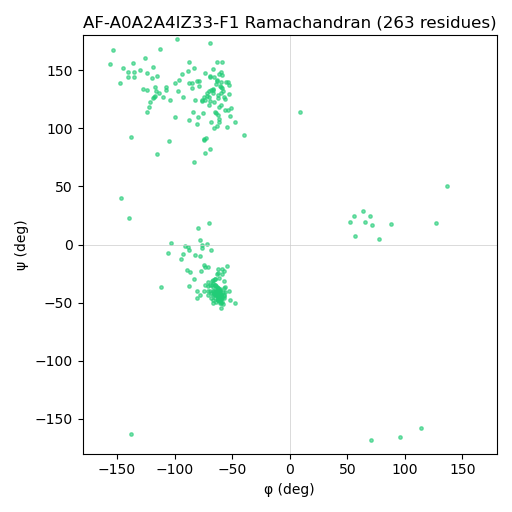8 -15.216 1.00 79.88 83 PHE A C 1
ATOM 652 O O . PHE A 1 83 ? -11.624 6.930 -14.533 1.00 79.88 83 PHE A O 1
ATOM 659 N N . ASN A 1 84 ? -10.627 6.650 -16.524 1.00 84.38 84 ASN A N 1
ATOM 660 C CA . ASN A 1 84 ? -11.859 6.436 -17.284 1.00 84.38 84 ASN A CA 1
ATOM 661 C C . ASN A 1 84 ? -12.469 5.033 -17.087 1.00 84.38 84 ASN A C 1
ATOM 663 O O . ASN A 1 84 ? -13.459 4.700 -17.730 1.00 84.38 84 ASN A O 1
ATOM 667 N N . ASN A 1 85 ? -11.896 4.192 -16.214 1.00 81.69 85 ASN A N 1
ATOM 668 C CA . ASN A 1 85 ? -12.281 2.787 -16.025 1.00 81.69 85 ASN A CA 1
ATOM 669 C C . ASN A 1 85 ? -12.242 1.935 -17.307 1.00 81.69 85 ASN A C 1
ATOM 671 O O . ASN A 1 85 ? -12.883 0.883 -17.390 1.00 81.69 85 ASN A O 1
ATOM 675 N N . GLU A 1 86 ? -11.433 2.336 -18.283 1.00 87.00 86 GLU A N 1
ATOM 676 C CA . GLU A 1 86 ? -11.235 1.592 -19.517 1.00 87.00 86 GLU A CA 1
ATOM 677 C C . GLU A 1 86 ? -9.984 0.709 -19.437 1.00 87.00 86 GLU A C 1
ATOM 679 O O . GLU A 1 86 ? -8.955 1.120 -18.896 1.00 87.00 86 GLU A O 1
ATOM 684 N N . PRO A 1 87 ? -10.010 -0.516 -19.992 1.00 86.50 87 PRO A N 1
ATOM 685 C CA . PRO A 1 87 ? -8.821 -1.354 -20.045 1.00 86.50 87 PRO A CA 1
ATOM 686 C C . PRO A 1 87 ? -7.805 -0.774 -21.048 1.00 86.50 87 PRO A C 1
ATOM 688 O O . PRO A 1 87 ? -8.112 -0.711 -22.245 1.00 86.50 87 PRO A O 1
ATOM 691 N N . PRO A 1 88 ? -6.577 -0.407 -20.622 1.00 90.44 88 PRO A N 1
ATOM 692 C CA . PRO A 1 88 ? -5.545 0.046 -21.546 1.00 90.44 88 PRO A CA 1
ATOM 693 C C . PRO A 1 88 ? -4.983 -1.148 -22.320 1.00 90.44 88 PRO A C 1
ATOM 695 O O . PRO A 1 88 ? -4.039 -1.821 -21.901 1.00 90.44 88 PRO A O 1
ATOM 698 N N . THR A 1 89 ? -5.584 -1.439 -23.468 1.00 91.38 89 THR A N 1
ATOM 699 C CA . THR A 1 89 ? -5.015 -2.374 -24.442 1.00 91.38 89 THR A CA 1
ATOM 700 C C . THR A 1 89 ? -3.840 -1.724 -25.160 1.00 91.38 89 THR A C 1
ATOM 702 O O . THR A 1 89 ? -3.873 -0.524 -25.429 1.00 91.38 89 THR A O 1
ATOM 705 N N . ILE A 1 90 ? -2.846 -2.526 -25.545 1.00 91.44 90 ILE A N 1
ATOM 706 C CA . ILE A 1 90 ? -1.653 -2.046 -26.258 1.00 91.44 90 ILE A CA 1
ATOM 707 C C . ILE A 1 90 ? -2.031 -1.228 -27.499 1.00 91.44 90 ILE A C 1
ATOM 709 O O . ILE A 1 90 ? -1.407 -0.209 -27.739 1.00 91.44 90 ILE A O 1
ATOM 713 N N . GLU A 1 91 ? -3.047 -1.642 -28.255 1.00 92.81 91 GLU A N 1
ATOM 714 C CA . GLU A 1 91 ? -3.476 -0.964 -29.489 1.00 92.81 91 GLU A CA 1
ATOM 715 C C . GLU A 1 91 ? -4.052 0.423 -29.228 1.00 92.81 91 GLU A C 1
ATOM 717 O O . GLU A 1 91 ? -3.593 1.385 -29.834 1.00 92.81 91 GLU A O 1
ATOM 722 N N . LYS A 1 92 ? -4.996 0.531 -28.285 1.00 93.00 92 LYS A N 1
ATOM 723 C CA . LYS A 1 92 ? -5.592 1.814 -27.887 1.00 93.00 92 LYS A CA 1
ATOM 724 C C . LYS A 1 92 ? -4.533 2.803 -27.404 1.00 93.00 92 LYS A C 1
ATOM 726 O O . LYS A 1 92 ? -4.438 3.905 -27.922 1.00 93.00 92 LYS A O 1
ATOM 731 N N . VAL A 1 93 ? -3.683 2.375 -26.468 1.00 94.00 93 VAL A N 1
ATOM 732 C CA . VAL A 1 93 ? -2.638 3.252 -25.923 1.00 94.00 93 VAL A CA 1
ATOM 733 C C . VAL A 1 93 ? -1.613 3.619 -26.996 1.00 94.00 93 VAL A C 1
ATOM 735 O O . VAL A 1 93 ? -1.172 4.758 -27.043 1.00 94.00 93 VAL A O 1
ATOM 738 N N . LEU A 1 94 ? -1.227 2.675 -27.860 1.00 94.62 94 LEU A N 1
ATOM 739 C CA . LEU A 1 94 ? -0.275 2.940 -28.937 1.00 94.62 94 LEU A CA 1
ATOM 740 C C . LEU A 1 94 ? -0.817 3.968 -29.930 1.00 94.62 94 LEU A C 1
ATOM 742 O O . LEU A 1 94 ? -0.059 4.829 -30.361 1.00 94.62 94 LEU A O 1
ATOM 746 N N . ARG A 1 95 ? -2.107 3.885 -30.269 1.00 93.81 95 ARG A N 1
ATOM 747 C CA . ARG A 1 95 ? -2.779 4.872 -31.112 1.00 93.81 95 ARG A CA 1
ATOM 748 C C . ARG A 1 95 ? -2.725 6.257 -30.465 1.00 93.81 95 ARG A C 1
ATOM 750 O O . ARG A 1 95 ? -2.137 7.151 -31.052 1.00 93.81 95 ARG A O 1
ATOM 757 N N . ASP A 1 96 ? -3.186 6.392 -29.223 1.00 93.12 96 ASP A N 1
ATOM 758 C CA . ASP 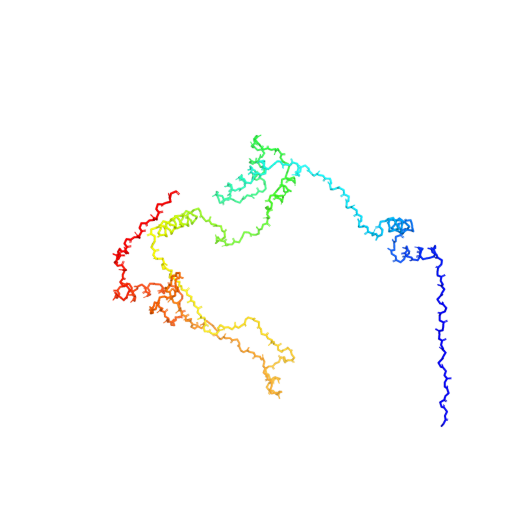A 1 96 ? -3.199 7.678 -28.505 1.00 93.12 96 ASP A CA 1
ATOM 759 C C . ASP A 1 96 ? -1.806 8.281 -28.247 1.00 93.12 96 ASP A C 1
ATOM 761 O O . ASP A 1 96 ? -1.680 9.483 -27.999 1.00 93.12 96 ASP A O 1
ATOM 765 N N . VAL A 1 97 ? -0.768 7.439 -28.196 1.00 93.56 97 VAL A N 1
ATOM 766 C CA . VAL A 1 97 ? 0.631 7.867 -28.065 1.00 93.56 97 VAL A CA 1
ATOM 767 C C . VAL A 1 97 ? 1.195 8.299 -29.416 1.00 93.56 97 VAL A C 1
ATOM 769 O O . VAL A 1 97 ? 1.920 9.280 -29.458 1.00 93.56 97 VAL A O 1
ATOM 772 N N . ASN A 1 98 ? 0.872 7.592 -30.501 1.00 93.56 98 ASN A N 1
ATOM 773 C CA . ASN A 1 98 ? 1.348 7.930 -31.845 1.00 93.56 98 ASN A CA 1
ATOM 774 C C . ASN A 1 98 ? 0.590 9.117 -32.469 1.00 93.56 98 ASN A C 1
ATOM 776 O O . ASN A 1 98 ? 1.129 9.753 -33.367 1.00 93.56 98 ASN A O 1
ATOM 780 N N . GLU A 1 99 ? -0.636 9.399 -32.021 1.00 93.44 99 GLU A N 1
ATOM 781 C CA . GLU A 1 99 ? -1.408 10.601 -32.384 1.00 93.44 99 GLU A CA 1
ATOM 782 C C . GLU A 1 99 ? -0.896 11.868 -31.679 1.00 93.44 99 GLU A C 1
ATOM 784 O O . GLU A 1 99 ? -1.219 12.979 -32.088 1.00 93.44 99 GLU A O 1
ATOM 789 N N . ASP A 1 100 ? -0.118 11.721 -30.606 1.00 90.50 100 ASP A N 1
ATOM 790 C CA . ASP A 1 100 ? 0.426 12.843 -29.849 1.00 90.50 100 ASP A CA 1
ATOM 791 C C . ASP A 1 100 ? 1.760 13.292 -30.457 1.00 90.50 100 ASP A C 1
ATOM 793 O O . ASP A 1 100 ? 2.778 12.621 -30.289 1.00 90.50 100 ASP A O 1
ATOM 797 N N . GLU A 1 101 ? 1.769 14.443 -31.133 1.00 86.88 101 GLU A N 1
ATOM 798 C CA . GLU A 1 101 ? 2.967 15.005 -31.778 1.00 86.88 101 GLU A CA 1
ATOM 799 C C . GLU A 1 101 ? 4.122 15.269 -30.795 1.00 86.88 101 GLU A C 1
ATOM 801 O O . GLU A 1 101 ? 5.284 15.326 -31.198 1.00 86.88 101 GLU A O 1
ATOM 806 N N . SER A 1 102 ? 3.831 15.386 -29.491 1.00 86.94 102 SER A N 1
ATOM 807 C CA . SER A 1 102 ? 4.854 15.566 -28.453 1.00 86.94 102 SER A CA 1
ATOM 808 C C . SER A 1 102 ? 5.592 14.273 -28.081 1.00 86.94 102 SER A C 1
ATOM 810 O O . SER A 1 102 ? 6.579 14.317 -27.339 1.00 86.94 102 SER A O 1
ATOM 812 N N . LEU A 1 103 ? 5.127 13.114 -28.564 1.00 87.56 103 LEU A N 1
ATOM 813 C CA . LEU A 1 103 ? 5.688 11.805 -28.250 1.00 87.56 103 LEU A CA 1
ATOM 814 C C . LEU A 1 103 ? 6.282 11.130 -29.495 1.00 87.56 103 LEU A C 1
ATOM 816 O O . LEU A 1 103 ? 5.768 11.254 -30.604 1.00 87.56 103 LEU A O 1
ATOM 820 N N . PRO A 1 104 ? 7.380 10.370 -29.335 1.00 86.75 104 PRO A N 1
ATOM 821 C CA . PRO A 1 104 ? 7.989 9.677 -30.458 1.00 86.75 104 PRO A CA 1
ATOM 822 C C . PRO A 1 104 ? 7.101 8.533 -30.954 1.00 86.75 104 PRO A C 1
ATOM 824 O O . PRO A 1 104 ? 6.483 7.811 -30.173 1.00 86.75 104 PRO A O 1
ATOM 827 N N . TYR A 1 105 ? 7.117 8.311 -32.266 1.00 91.19 105 TYR A N 1
ATOM 828 C CA . TYR A 1 105 ? 6.371 7.226 -32.894 1.00 91.19 105 TYR A CA 1
ATOM 829 C C . TYR A 1 105 ? 6.914 5.841 -32.502 1.00 91.19 105 TYR A C 1
ATOM 831 O O . TYR A 1 105 ? 8.114 5.556 -32.618 1.00 91.19 105 TYR A O 1
ATOM 839 N N . PHE A 1 106 ? 6.018 4.924 -32.125 1.00 90.12 106 PHE A N 1
ATOM 840 C CA . PHE A 1 106 ? 6.369 3.554 -31.759 1.00 90.12 106 PHE A CA 1
ATOM 841 C C . PHE A 1 106 ? 5.708 2.497 -32.649 1.00 90.12 106 PHE A C 1
ATOM 843 O O . PHE A 1 106 ? 4.531 2.556 -32.997 1.00 90.12 106 PHE A O 1
ATOM 850 N N . LYS A 1 107 ? 6.462 1.423 -32.919 1.00 92.75 107 LYS A N 1
ATOM 851 C CA . LYS A 1 107 ? 5.908 0.141 -33.385 1.00 92.75 107 LYS A CA 1
ATOM 852 C C . LYS A 1 107 ? 5.421 -0.686 -32.189 1.00 92.75 107 LYS A C 1
ATOM 854 O O . LYS A 1 107 ? 6.020 -0.624 -31.114 1.00 92.75 107 LYS A O 1
ATOM 859 N N . ARG A 1 108 ? 4.416 -1.549 -32.391 1.00 93.12 108 ARG A N 1
ATOM 860 C CA . ARG A 1 108 ? 3.806 -2.401 -31.342 1.00 93.12 108 ARG A CA 1
ATOM 861 C C . ARG A 1 108 ? 4.826 -3.150 -30.474 1.00 93.12 108 ARG A C 1
ATOM 863 O O . ARG A 1 108 ? 4.752 -3.101 -29.248 1.00 93.12 108 ARG A O 1
ATOM 870 N N . THR A 1 109 ? 5.785 -3.838 -31.093 1.00 91.56 109 THR A N 1
ATOM 871 C CA . THR A 1 109 ? 6.803 -4.639 -30.385 1.00 91.56 109 THR A CA 1
ATOM 872 C C . THR A 1 109 ? 7.767 -3.775 -29.574 1.00 91.56 109 THR A C 1
ATOM 874 O O . THR A 1 109 ? 8.185 -4.167 -28.484 1.00 91.56 109 THR A O 1
ATOM 877 N N . THR A 1 110 ? 8.094 -2.581 -30.067 1.00 90.88 110 THR A N 1
ATOM 878 C CA . THR A 1 110 ? 8.898 -1.593 -29.340 1.00 90.88 110 THR A CA 1
ATOM 879 C C . THR A 1 110 ? 8.122 -1.052 -28.146 1.00 90.88 110 THR A C 1
ATOM 881 O O . THR A 1 110 ? 8.649 -1.049 -27.036 1.00 90.88 110 THR A O 1
ATOM 884 N N . PHE A 1 111 ? 6.852 -0.691 -28.337 1.00 92.88 111 PHE A N 1
ATOM 885 C CA . PHE A 1 111 ? 6.001 -0.163 -27.273 1.00 92.88 111 PHE A CA 1
ATOM 886 C C . PHE A 1 111 ? 5.820 -1.160 -26.120 1.00 92.88 111 PHE A C 1
ATOM 888 O O . PHE A 1 111 ? 5.933 -0.792 -24.955 1.00 92.88 111 PHE A O 1
ATOM 895 N N . GLN A 1 112 ? 5.672 -2.456 -26.413 1.00 92.25 112 GLN A N 1
ATOM 896 C CA . GLN A 1 112 ? 5.661 -3.496 -25.374 1.00 92.25 112 GLN A CA 1
ATOM 897 C C . GLN A 1 112 ? 6.931 -3.501 -24.511 1.00 92.25 112 GLN A C 1
ATOM 899 O O . GLN A 1 112 ? 6.863 -3.740 -23.304 1.00 92.25 112 GLN A O 1
ATOM 904 N N . LYS A 1 113 ? 8.101 -3.240 -25.103 1.00 91.31 113 LYS A N 1
ATOM 905 C CA . LYS A 1 113 ? 9.358 -3.139 -24.351 1.00 91.31 113 LYS A CA 1
ATOM 906 C C . LYS A 1 113 ? 9.426 -1.838 -23.540 1.00 91.31 113 LYS A C 1
ATOM 908 O O . LYS A 1 113 ? 9.912 -1.872 -22.413 1.00 91.31 113 LYS A O 1
ATOM 913 N N . VAL A 1 114 ? 8.878 -0.734 -24.057 1.00 91.75 114 VAL A N 1
ATOM 914 C CA . VAL A 1 114 ? 8.724 0.532 -23.312 1.00 91.75 114 VAL A CA 1
ATOM 915 C C . VAL A 1 114 ? 7.850 0.328 -22.072 1.00 91.75 114 VAL A C 1
ATOM 917 O O . VAL A 1 114 ? 8.250 0.711 -20.975 1.00 91.75 114 VAL A O 1
ATOM 920 N N . LEU A 1 115 ? 6.712 -0.362 -22.200 1.00 92.62 115 LEU A N 1
ATOM 921 C CA . LEU A 1 115 ? 5.850 -0.702 -21.061 1.00 92.62 115 LEU A CA 1
ATOM 922 C C . LEU A 1 115 ? 6.601 -1.511 -19.992 1.00 92.62 115 LEU A C 1
ATOM 924 O O . LEU A 1 115 ? 6.469 -1.228 -18.800 1.00 92.62 115 LEU A O 1
ATOM 928 N N . LYS A 1 116 ? 7.447 -2.464 -20.409 1.00 91.06 116 LYS A N 1
ATOM 929 C CA . LYS A 1 116 ? 8.319 -3.215 -19.490 1.00 91.06 116 LYS A CA 1
ATOM 930 C C . LYS A 1 116 ? 9.344 -2.308 -18.795 1.00 91.06 116 LYS A C 1
ATOM 932 O O . LYS A 1 116 ? 9.529 -2.457 -17.589 1.00 91.06 116 LYS A O 1
ATOM 937 N N . LYS A 1 117 ? 9.957 -1.346 -19.505 1.00 89.12 117 LYS A N 1
ATOM 938 C CA . LYS A 1 117 ? 10.868 -0.336 -18.915 1.00 89.12 117 LYS A CA 1
ATOM 939 C C . LYS A 1 117 ? 10.142 0.534 -17.881 1.00 89.12 117 LYS A C 1
ATOM 941 O O . LYS A 1 117 ? 10.667 0.770 -16.799 1.00 89.12 117 LYS A O 1
ATOM 946 N N . LEU A 1 118 ? 8.893 0.913 -18.160 1.00 90.50 118 LEU A N 1
ATOM 947 C CA . LEU A 1 118 ? 8.007 1.640 -17.240 1.00 90.50 118 LEU A CA 1
ATOM 948 C C . LEU A 1 118 ? 7.489 0.789 -16.062 1.00 90.50 118 LEU A C 1
ATOM 950 O O . LEU A 1 118 ? 6.759 1.315 -15.222 1.00 90.50 118 LEU A O 1
ATOM 954 N N . LYS A 1 119 ? 7.884 -0.491 -15.979 1.00 92.06 119 LYS A N 1
ATOM 955 C CA . LYS A 1 119 ? 7.477 -1.483 -14.969 1.00 92.06 119 LYS A CA 1
ATOM 956 C C . LYS A 1 119 ? 5.993 -1.867 -15.009 1.00 92.06 119 LYS A C 1
ATOM 958 O O . LYS A 1 119 ? 5.490 -2.452 -14.050 1.00 92.06 119 LYS A O 1
ATOM 963 N N . PHE A 1 120 ? 5.303 -1.629 -16.124 1.00 90.44 120 PHE A N 1
ATOM 964 C CA . PHE A 1 120 ? 3.966 -2.178 -16.328 1.00 90.44 120 PHE A CA 1
ATOM 965 C C . PHE A 1 120 ? 4.051 -3.687 -16.575 1.00 90.44 120 PHE A C 1
ATOM 967 O O . PHE A 1 120 ? 4.825 -4.164 -17.409 1.00 90.44 120 PHE A O 1
ATOM 974 N N . LYS A 1 121 ? 3.234 -4.446 -15.843 1.00 88.50 121 LYS A N 1
ATOM 975 C CA . LYS A 1 121 ? 3.091 -5.896 -16.000 1.00 88.50 121 LYS A CA 1
ATOM 976 C C . LYS A 1 121 ? 1.666 -6.215 -16.424 1.00 88.50 121 LYS A C 1
ATOM 978 O O . LYS A 1 121 ? 0.716 -5.682 -15.858 1.00 88.50 121 LYS A O 1
ATOM 983 N N . TYR A 1 122 ? 1.528 -7.109 -17.398 1.00 86.69 122 TYR A N 1
ATOM 984 C CA . TYR A 1 122 ? 0.229 -7.659 -17.755 1.00 86.69 122 TYR A CA 1
ATOM 985 C C . TYR A 1 122 ? -0.176 -8.679 -16.690 1.00 86.69 122 TYR A C 1
ATOM 987 O O . TYR A 1 122 ? 0.495 -9.696 -16.515 1.00 86.69 122 TYR A O 1
ATOM 995 N N . VAL A 1 123 ? -1.226 -8.371 -15.934 1.00 85.19 123 VAL A N 1
ATOM 996 C CA . VAL A 1 123 ? -1.704 -9.186 -14.813 1.00 85.19 123 VAL A CA 1
ATOM 997 C C . VAL A 1 123 ? -3.201 -9.426 -14.944 1.00 85.19 123 VAL A C 1
ATOM 999 O O . VAL A 1 123 ? -3.931 -8.587 -15.476 1.00 85.19 123 VAL A O 1
ATOM 1002 N N . LYS A 1 124 ? -3.681 -10.565 -14.431 1.00 81.94 124 LYS A N 1
ATOM 1003 C CA . LYS A 1 124 ? -5.120 -10.834 -14.345 1.00 81.94 124 LYS A CA 1
ATOM 1004 C C . LYS A 1 124 ? -5.762 -9.788 -13.433 1.00 81.94 124 LYS A C 1
ATOM 1006 O O . LYS A 1 124 ? -5.313 -9.594 -12.303 1.00 81.94 124 LYS A O 1
ATOM 1011 N N . ARG A 1 125 ? -6.825 -9.131 -13.906 1.00 74.06 125 ARG A N 1
ATOM 1012 C CA . ARG A 1 125 ? -7.594 -8.174 -13.100 1.00 74.06 125 ARG A CA 1
ATOM 1013 C C . ARG A 1 125 ? -8.202 -8.909 -11.903 1.00 74.06 125 ARG A C 1
ATOM 1015 O O . ARG A 1 125 ? -9.085 -9.748 -12.066 1.00 74.06 125 ARG A O 1
ATOM 1022 N N . LEU A 1 126 ? -7.717 -8.611 -10.702 1.00 68.44 126 LEU A N 1
ATOM 1023 C CA . LEU A 1 126 ? -8.294 -9.109 -9.454 1.00 68.44 126 LEU A CA 1
ATOM 1024 C C . LEU A 1 126 ? -9.392 -8.148 -8.982 1.00 68.44 126 LEU A C 1
ATOM 1026 O O . LEU A 1 126 ? -9.279 -6.939 -9.166 1.00 68.44 126 LEU A O 1
ATOM 1030 N N . ARG A 1 127 ? -10.419 -8.660 -8.291 1.00 64.19 127 ARG A N 1
ATOM 1031 C CA . ARG A 1 127 ? -11.460 -7.845 -7.625 1.00 64.19 127 ARG A CA 1
ATOM 1032 C C . ARG A 1 127 ? -10.945 -7.081 -6.385 1.00 64.19 127 ARG A C 1
ATOM 1034 O O . ARG A 1 127 ? -11.733 -6.678 -5.539 1.00 64.19 127 ARG A O 1
ATOM 1041 N N . ARG A 1 128 ? -9.628 -6.890 -6.238 1.00 59.38 128 ARG A N 1
ATOM 1042 C CA . ARG A 1 128 ? -9.021 -6.174 -5.103 1.00 59.38 128 ARG A CA 1
ATOM 1043 C C . ARG A 1 128 ? -9.063 -4.662 -5.349 1.00 59.38 128 ARG A C 1
ATOM 1045 O O . ARG A 1 128 ? -8.032 -4.044 -5.591 1.00 59.38 128 ARG A O 1
ATOM 1052 N N . SER A 1 129 ? -10.258 -4.075 -5.281 1.00 59.84 129 SER A N 1
ATOM 1053 C CA . SER A 1 129 ? -10.453 -2.616 -5.314 1.00 59.84 129 SER A CA 1
ATOM 1054 C C . SER A 1 129 ? -9.802 -1.904 -4.126 1.00 59.84 129 SER A C 1
ATOM 1056 O O . SER A 1 129 ? -9.485 -0.731 -4.236 1.00 59.84 129 SER A O 1
ATOM 1058 N N . ALA A 1 130 ? -9.526 -2.614 -3.027 1.00 56.59 130 ALA A N 1
ATOM 1059 C CA . ALA A 1 130 ? -8.865 -2.064 -1.841 1.00 56.59 130 ALA A CA 1
ATOM 1060 C C . ALA A 1 130 ? -7.465 -1.473 -2.110 1.00 56.59 130 ALA A C 1
ATOM 1062 O O . ALA A 1 130 ? -7.031 -0.603 -1.366 1.00 56.59 130 ALA A O 1
ATOM 1063 N N . LEU A 1 131 ? -6.761 -1.931 -3.157 1.00 56.56 131 LEU A N 1
ATOM 1064 C CA . LEU A 1 131 ? -5.445 -1.399 -3.553 1.00 56.56 131 LEU A CA 1
ATOM 1065 C C . LEU A 1 131 ? -5.533 -0.282 -4.606 1.00 56.56 131 LEU A C 1
ATOM 1067 O O . LEU A 1 131 ? -4.519 0.322 -4.943 1.00 56.56 131 LEU A O 1
ATOM 1071 N N . ILE A 1 132 ? -6.724 -0.032 -5.154 1.00 64.50 132 ILE A N 1
ATOM 1072 C CA . ILE A 1 132 ? -6.986 1.049 -6.104 1.00 64.50 132 ILE A CA 1
ATOM 1073 C C . ILE A 1 132 ? -7.737 2.119 -5.317 1.00 64.50 132 ILE A C 1
ATOM 1075 O O . ILE A 1 132 ? -8.963 2.086 -5.209 1.00 64.50 132 ILE A O 1
ATOM 1079 N N . GLU A 1 133 ? -6.992 3.033 -4.697 1.00 62.31 133 GLU A N 1
ATOM 1080 C CA . GLU A 1 133 ? -7.596 4.111 -3.918 1.00 62.31 133 GLU A CA 1
ATOM 1081 C C . GLU A 1 133 ? -8.420 5.015 -4.828 1.00 62.31 133 GLU A C 1
ATOM 1083 O O . GLU A 1 133 ? -7.886 5.720 -5.685 1.00 62.31 133 GLU A O 1
ATOM 1088 N N . LYS A 1 134 ? -9.736 5.004 -4.621 1.00 76.56 134 LYS A N 1
ATOM 1089 C CA . LYS A 1 134 ? -10.639 5.951 -5.265 1.00 76.56 134 LYS A CA 1
ATOM 1090 C C . LYS A 1 134 ? -10.281 7.378 -4.853 1.00 76.56 134 LYS A C 1
ATOM 1092 O O . LYS A 1 134 ? -9.912 7.618 -3.703 1.00 76.56 134 LYS A O 1
ATOM 1097 N N . GLU A 1 135 ? -10.471 8.328 -5.761 1.00 77.31 135 GLU A N 1
ATOM 1098 C CA . GLU A 1 135 ? -10.179 9.747 -5.519 1.00 77.31 135 GLU A CA 1
ATOM 1099 C C . GLU A 1 135 ? -10.924 10.298 -4.287 1.00 77.31 135 GLU A C 1
ATOM 1101 O O . GLU A 1 135 ? -10.363 11.058 -3.500 1.00 77.31 135 GLU A O 1
ATOM 1106 N N . GLU A 1 136 ? -12.160 9.843 -4.058 1.00 83.56 136 GLU A N 1
ATOM 1107 C CA . GLU A 1 136 ? -12.947 10.188 -2.868 1.00 83.56 136 GLU A CA 1
ATOM 1108 C C . GLU A 1 136 ? -12.258 9.765 -1.557 1.00 83.56 136 GLU A C 1
ATOM 1110 O O . GLU A 1 136 ? -12.167 10.561 -0.623 1.00 83.56 136 GLU A O 1
ATOM 1115 N N . ILE A 1 137 ? -11.683 8.557 -1.511 1.00 82.62 137 ILE A N 1
ATOM 1116 C CA . ILE A 1 137 ? -10.981 8.021 -0.335 1.00 82.62 137 ILE A CA 1
ATOM 1117 C C . ILE A 1 137 ? -9.680 8.793 -0.101 1.00 82.62 137 ILE A C 1
ATOM 1119 O O . ILE A 1 137 ? -9.353 9.115 1.043 1.00 82.62 137 ILE A O 1
ATOM 1123 N N . GLN A 1 138 ? -8.959 9.137 -1.174 1.00 83.00 138 GLN A N 1
ATOM 1124 C CA . GLN A 1 138 ? -7.751 9.963 -1.086 1.00 83.00 138 GLN A CA 1
ATOM 1125 C C . GLN A 1 138 ? -8.075 11.341 -0.497 1.00 83.00 138 GLN A C 1
ATOM 1127 O O . GLN A 1 138 ? -7.415 11.785 0.444 1.00 83.00 138 GLN A O 1
ATOM 1132 N N . ARG A 1 139 ? -9.145 11.987 -0.984 1.00 88.81 139 ARG A N 1
ATOM 1133 C CA . ARG A 1 139 ? -9.623 13.275 -0.463 1.00 88.81 139 ARG A CA 1
ATOM 1134 C C . ARG A 1 139 ? -10.027 13.176 1.009 1.00 88.81 139 ARG A C 1
ATOM 1136 O O . ARG A 1 139 ? -9.647 14.039 1.798 1.00 88.81 139 ARG A O 1
ATOM 1143 N N . TRP A 1 140 ? -10.743 12.122 1.406 1.00 89.69 140 TRP A N 1
ATOM 1144 C CA . TRP A 1 140 ? -11.117 11.899 2.808 1.00 89.69 140 TRP A CA 1
ATOM 1145 C C . TRP A 1 140 ? -9.903 11.714 3.714 1.00 89.69 140 TRP A C 1
ATOM 1147 O O . TRP A 1 140 ? -9.846 12.330 4.775 1.00 89.69 140 TRP A O 1
ATOM 1157 N N . ARG A 1 141 ? -8.902 10.939 3.285 1.00 91.12 141 ARG A N 1
ATOM 1158 C CA . ARG A 1 141 ? -7.647 10.774 4.032 1.00 91.12 141 ARG A CA 1
ATOM 1159 C C . ARG A 1 141 ? -6.880 12.077 4.160 1.00 91.12 141 ARG A C 1
ATOM 1161 O O . ARG A 1 141 ? -6.403 12.391 5.243 1.00 91.12 141 ARG A O 1
ATOM 1168 N N . PHE A 1 142 ? -6.789 12.845 3.083 1.00 93.94 142 PHE A N 1
ATOM 1169 C CA . PHE A 1 142 ? -6.107 14.130 3.101 1.00 93.94 142 PHE A CA 1
ATOM 1170 C C . PHE A 1 142 ? -6.774 15.119 4.065 1.00 93.94 142 PHE A C 1
ATOM 1172 O O . PHE A 1 142 ? -6.102 15.729 4.896 1.00 93.94 142 PHE A O 1
ATOM 1179 N N . ASN A 1 143 ? -8.104 15.212 4.015 1.00 95.88 143 ASN A N 1
ATOM 1180 C CA . ASN A 1 143 ? -8.878 16.038 4.939 1.00 95.88 143 ASN A CA 1
ATOM 1181 C C . ASN A 1 143 ? -8.736 15.556 6.390 1.00 95.88 143 ASN A C 1
ATOM 1183 O O . ASN A 1 143 ? -8.541 16.374 7.287 1.00 95.88 143 ASN A O 1
ATOM 1187 N N . TYR A 1 144 ? -8.778 14.239 6.617 1.00 94.44 144 TYR A N 1
ATOM 1188 C CA . TYR A 1 144 ? -8.548 13.636 7.929 1.00 94.44 144 TYR A CA 1
ATOM 1189 C C . TYR A 1 144 ? -7.162 13.993 8.480 1.00 94.44 144 TYR A C 1
ATOM 1191 O O . TYR A 1 144 ? -7.062 14.480 9.602 1.00 94.44 144 TYR A O 1
ATOM 1199 N N . LEU A 1 145 ? -6.100 13.822 7.686 1.00 95.00 145 LEU A N 1
ATOM 1200 C CA . LEU A 1 145 ? -4.730 14.129 8.103 1.00 95.00 145 LEU A CA 1
ATOM 1201 C C . LEU A 1 145 ? -4.556 15.614 8.426 1.00 95.00 145 LEU A C 1
ATOM 1203 O O . LEU A 1 145 ? -4.036 15.933 9.492 1.00 95.00 145 L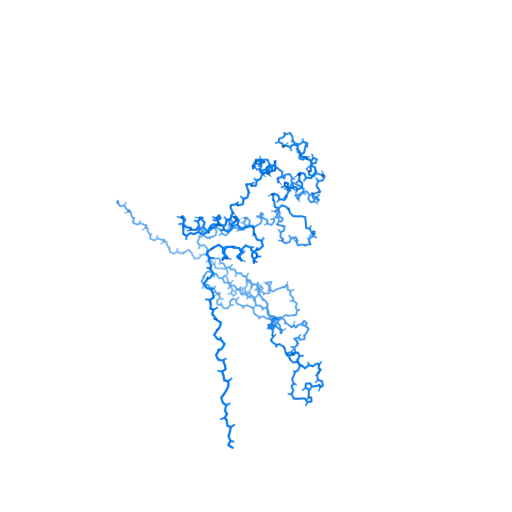EU A O 1
ATOM 1207 N N . ARG A 1 146 ? -5.058 16.519 7.571 1.00 96.06 146 ARG A N 1
ATOM 1208 C CA . ARG A 1 146 ? -5.051 17.964 7.860 1.00 96.06 146 ARG A CA 1
ATOM 1209 C C . ARG A 1 146 ? -5.763 18.287 9.169 1.00 96.06 146 ARG A C 1
ATOM 1211 O O . ARG A 1 146 ? -5.259 19.080 9.957 1.00 96.06 146 ARG A O 1
ATOM 1218 N N . LYS A 1 147 ? -6.919 17.665 9.415 1.00 95.62 147 LYS A N 1
ATOM 1219 C CA . LYS A 1 147 ? -7.685 17.894 10.642 1.00 95.62 147 LYS A CA 1
ATOM 1220 C C . LYS A 1 147 ? -6.948 17.375 11.874 1.00 95.62 147 LYS A C 1
ATOM 1222 O O . LYS A 1 147 ? -6.896 18.067 12.881 1.00 95.62 147 LYS A O 1
ATOM 1227 N N . ILE A 1 148 ? -6.357 16.185 11.803 1.00 94.69 148 ILE A N 1
ATOM 1228 C CA . ILE A 1 148 ? -5.558 15.632 12.901 1.00 94.69 148 ILE A CA 1
ATOM 1229 C C . ILE A 1 148 ? -4.330 16.505 13.180 1.00 94.69 148 ILE A C 1
ATOM 1231 O O . ILE A 1 148 ? -4.023 16.738 14.345 1.00 94.69 148 ILE A O 1
ATOM 1235 N N . MET A 1 149 ? -3.662 17.025 12.146 1.00 95.75 149 MET A N 1
ATOM 1236 C CA . MET A 1 149 ? -2.554 17.971 12.314 1.00 95.75 149 MET A CA 1
ATOM 1237 C C . MET A 1 149 ? -3.001 19.236 13.050 1.00 95.75 149 MET A C 1
ATOM 1239 O O . MET A 1 149 ? -2.401 19.570 14.067 1.00 95.75 149 MET A O 1
ATOM 1243 N N . SER A 1 150 ? -4.100 19.869 12.620 1.00 96.31 150 SER A N 1
ATOM 1244 C CA . SER A 1 150 ? -4.599 21.083 13.280 1.00 96.31 150 SER A CA 1
ATOM 1245 C C . SER A 1 150 ? -4.981 20.828 14.745 1.00 96.31 150 SER A C 1
ATOM 1247 O O . SER A 1 150 ? -4.665 21.623 15.620 1.00 96.31 150 SER A O 1
ATOM 1249 N N . LEU A 1 151 ? -5.614 19.686 15.045 1.00 95.19 151 LEU A N 1
ATOM 1250 C CA . LEU A 1 151 ? -5.982 19.319 16.418 1.00 95.19 151 LEU A CA 1
ATOM 1251 C C . LEU A 1 151 ? -4.747 19.104 17.312 1.00 95.19 151 LEU A C 1
ATOM 1253 O O . LEU A 1 151 ? -4.796 19.436 18.496 1.00 95.19 151 LEU A O 1
ATOM 1257 N N . ARG A 1 152 ? -3.647 18.577 16.757 1.00 94.25 152 ARG A N 1
ATOM 1258 C CA . ARG A 1 152 ? -2.370 18.430 17.476 1.00 94.25 152 ARG A CA 1
ATOM 1259 C C . ARG A 1 152 ? -1.695 19.778 17.717 1.00 94.25 152 ARG A C 1
ATOM 1261 O O . ARG A 1 152 ? -1.185 19.996 18.809 1.00 94.25 152 ARG A O 1
ATOM 1268 N N . GLU A 1 153 ? -1.727 20.684 16.741 1.00 94.88 153 GLU A N 1
ATOM 1269 C CA . GLU A 1 153 ? -1.210 22.056 16.884 1.00 94.88 153 GLU A CA 1
ATOM 1270 C C . GLU A 1 153 ? -1.971 22.848 17.957 1.00 94.88 153 GLU A C 1
ATOM 1272 O O . GLU A 1 153 ? -1.363 23.562 18.751 1.00 94.88 153 GLU A O 1
ATOM 1277 N N . GLU A 1 154 ? -3.289 22.652 18.052 1.00 95.81 154 GLU A N 1
ATOM 1278 C CA . GLU A 1 154 ? -4.133 23.193 19.128 1.00 95.81 154 GLU A CA 1
ATOM 1279 C C . GLU A 1 154 ? -3.848 22.564 20.510 1.00 95.81 154 GLU A C 1
ATOM 1281 O O . GLU A 1 154 ? -4.439 22.977 21.508 1.00 95.81 154 GLU A O 1
ATOM 1286 N N . GLY A 1 155 ? -2.975 21.553 20.594 1.00 92.94 155 GLY A N 1
ATOM 1287 C CA . GLY A 1 155 ? -2.653 20.849 21.836 1.00 92.94 155 GLY A CA 1
ATOM 1288 C C . GLY A 1 155 ? -3.793 19.974 22.362 1.00 92.94 155 GLY A C 1
ATOM 1289 O O . GLY A 1 155 ? -3.876 19.731 23.566 1.00 92.94 155 GLY A O 1
ATOM 1290 N N . ARG A 1 156 ? -4.709 19.519 21.494 1.00 92.44 156 ARG A N 1
ATOM 1291 C CA . ARG A 1 156 ? -5.812 18.644 21.910 1.00 92.44 156 ARG A CA 1
ATOM 1292 C C . ARG A 1 156 ? -5.355 17.202 22.036 1.00 92.44 156 ARG A C 1
ATOM 1294 O O . ARG A 1 156 ? -4.663 16.672 21.170 1.00 92.44 156 ARG A O 1
ATOM 1301 N N . LYS A 1 157 ? -5.869 16.536 23.066 1.00 91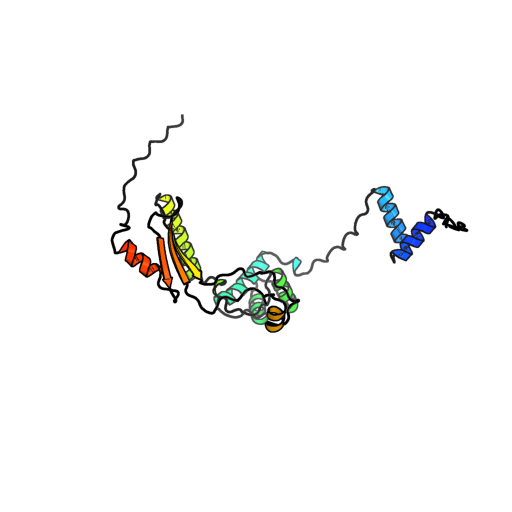.38 157 LYS A N 1
ATOM 1302 C CA . LYS A 1 157 ? -5.665 15.105 23.266 1.00 91.38 157 LYS A CA 1
ATOM 1303 C C . LYS A 1 157 ? -6.543 14.303 22.311 1.00 91.38 157 LYS A C 1
ATOM 1305 O O . LYS A 1 157 ? -7.761 14.485 22.276 1.00 91.38 157 LYS A O 1
ATOM 1310 N N . ILE A 1 158 ? -5.921 13.433 21.521 1.00 93.31 158 ILE A N 1
ATOM 1311 C CA . ILE A 1 158 ? -6.605 12.620 20.512 1.00 93.31 158 ILE A CA 1
ATOM 1312 C C . ILE A 1 158 ? -6.735 11.199 21.037 1.00 93.31 158 ILE A C 1
ATOM 1314 O O . ILE A 1 158 ? -5.738 10.560 21.362 1.00 93.31 158 ILE A O 1
ATOM 1318 N N . TYR A 1 159 ? -7.969 10.711 21.072 1.00 92.31 159 TYR A N 1
ATOM 1319 C CA . TYR A 1 159 ? -8.285 9.347 21.459 1.00 92.31 159 TYR A CA 1
ATOM 1320 C C . TYR A 1 159 ? -8.691 8.538 20.228 1.00 92.31 159 TYR A C 1
ATOM 1322 O O . TYR A 1 159 ? -9.482 8.997 19.402 1.00 92.31 159 TYR A O 1
ATOM 1330 N N . TYR A 1 160 ? -8.158 7.329 20.127 1.00 92.50 160 TYR A N 1
ATOM 1331 C CA . TYR A 1 160 ? -8.460 6.359 19.087 1.00 92.50 160 TYR A CA 1
ATOM 1332 C C . TYR A 1 160 ? -9.295 5.239 19.693 1.00 92.50 160 TYR A C 1
ATOM 1334 O O . TYR A 1 160 ? -8.977 4.729 20.765 1.00 92.50 160 TYR A O 1
ATOM 1342 N N . LEU A 1 161 ? -10.368 4.879 18.999 1.00 91.44 161 LEU A N 1
ATOM 1343 C CA . LEU A 1 161 ? -11.222 3.748 19.329 1.00 91.44 161 LEU A CA 1
ATOM 1344 C C . LEU A 1 161 ? -11.005 2.692 18.254 1.00 91.44 161 LEU A C 1
ATOM 1346 O O . LEU A 1 161 ? -11.148 3.006 17.071 1.00 91.44 161 LEU A O 1
ATOM 1350 N N . ASP A 1 162 ? -10.691 1.469 18.660 1.00 90.94 162 ASP A N 1
ATOM 1351 C CA . ASP A 1 162 ? -10.568 0.356 17.724 1.00 90.94 162 ASP A CA 1
ATOM 1352 C C . ASP A 1 162 ? -11.251 -0.905 18.255 1.00 90.94 162 ASP A C 1
ATOM 1354 O O . ASP A 1 162 ? -11.472 -1.065 19.460 1.00 90.94 162 ASP A O 1
ATOM 1358 N N . GLU A 1 163 ? -11.618 -1.777 17.322 1.00 90.12 163 GLU A N 1
ATOM 1359 C CA . GLU A 1 163 ? -12.284 -3.049 17.564 1.00 90.12 163 GLU A CA 1
ATOM 1360 C C . GLU A 1 163 ? -11.393 -4.193 17.077 1.00 90.12 163 GLU A C 1
ATOM 1362 O O . GLU A 1 163 ? -10.998 -4.248 15.914 1.00 90.12 163 GLU A O 1
ATOM 1367 N N . THR A 1 164 ? -11.141 -5.157 17.958 1.00 89.50 164 THR A N 1
ATOM 1368 C CA . THR A 1 164 ? -10.488 -6.419 17.614 1.00 89.50 164 THR A CA 1
ATOM 1369 C C . THR A 1 164 ? -11.344 -7.600 18.056 1.00 89.50 164 THR A C 1
ATOM 1371 O O . THR A 1 164 ? -12.234 -7.470 18.899 1.00 89.50 164 THR A O 1
ATOM 1374 N N . TRP A 1 165 ? -11.095 -8.771 17.480 1.00 86.56 165 TRP A N 1
ATOM 1375 C CA . TRP A 1 165 ? -11.817 -9.995 17.802 1.00 86.56 165 TRP A CA 1
ATOM 1376 C C . TRP A 1 165 ? -10.859 -11.171 17.962 1.00 86.56 165 TRP A C 1
ATOM 1378 O O . TRP A 1 165 ? -9.877 -11.314 17.233 1.00 86.56 165 TRP A O 1
ATOM 1388 N N . VAL A 1 166 ? -11.194 -12.054 18.895 1.00 86.50 166 VAL A N 1
ATOM 1389 C CA . VAL A 1 166 ? -10.519 -13.333 19.108 1.00 86.50 166 VAL A CA 1
ATOM 1390 C C . VAL A 1 166 ? -11.537 -14.438 18.880 1.00 86.50 166 VAL A C 1
ATOM 1392 O O . VAL A 1 166 ? -12.617 -14.429 19.467 1.00 86.50 166 VAL A O 1
ATOM 1395 N N . ASN A 1 167 ? -11.213 -15.382 18.001 1.00 84.94 167 ASN A N 1
ATOM 1396 C CA . ASN A 1 167 ? -12.106 -16.499 17.707 1.00 84.94 167 ASN A CA 1
ATOM 1397 C C . ASN A 1 167 ? -11.905 -17.627 18.719 1.00 84.94 167 ASN A C 1
ATOM 1399 O O . ASN A 1 167 ? -10.773 -17.998 19.039 1.00 84.94 167 ASN A O 1
ATOM 1403 N N . GLU A 1 168 ? -13.008 -18.230 19.147 1.00 78.19 168 GLU A N 1
ATOM 1404 C CA . GLU A 1 168 ? -12.999 -19.505 19.849 1.00 78.19 168 GLU A CA 1
ATOM 1405 C C . GLU A 1 168 ? -12.359 -20.565 18.938 1.00 78.19 168 GLU A C 1
ATOM 1407 O O . GLU A 1 168 ? -12.797 -20.792 17.809 1.00 78.19 168 GLU A O 1
ATOM 1412 N N . GLY A 1 169 ? -11.261 -21.162 19.405 1.00 75.69 169 GLY A N 1
ATOM 1413 C CA . GLY A 1 169 ? -10.475 -22.109 18.617 1.00 75.69 169 GLY A CA 1
ATOM 1414 C C . GLY A 1 169 ? -9.388 -21.486 17.736 1.00 75.69 169 GLY A C 1
ATOM 1415 O O . GLY A 1 169 ? -8.897 -22.155 16.834 1.00 75.69 169 GLY A O 1
ATOM 1416 N N . GLN A 1 170 ? -8.964 -20.238 17.961 1.00 73.12 170 GLN A N 1
ATOM 1417 C CA . GLN A 1 170 ? -7.763 -19.713 17.301 1.00 73.12 170 GLN A CA 1
ATOM 1418 C C . GLN A 1 170 ? -6.523 -20.533 17.708 1.00 73.12 170 GLN A C 1
ATOM 1420 O O . GLN A 1 170 ? -6.037 -20.442 18.833 1.00 73.12 170 GLN A O 1
ATOM 1425 N N . THR A 1 171 ? -6.000 -21.340 16.785 1.00 75.94 171 THR A N 1
ATOM 1426 C CA . THR A 1 171 ? -4.818 -22.187 17.000 1.00 75.94 171 THR A CA 1
ATOM 1427 C C . THR A 1 171 ? -3.629 -21.731 16.152 1.00 75.94 171 THR A C 1
ATOM 1429 O O . THR A 1 171 ? -3.746 -20.897 15.249 1.00 75.94 171 THR A O 1
ATOM 1432 N N . LYS A 1 172 ? -2.440 -22.270 16.451 1.00 78.62 172 LYS A N 1
ATOM 1433 C CA . LYS A 1 172 ? -1.250 -22.062 15.617 1.00 78.62 172 LYS A CA 1
ATOM 1434 C C . LYS A 1 172 ? -1.455 -22.736 14.261 1.00 78.62 172 LYS A C 1
ATOM 1436 O O . LYS A 1 172 ? -1.830 -23.900 14.195 1.00 78.62 172 LYS A O 1
ATOM 1441 N N . SER A 1 173 ? -1.130 -22.020 13.186 1.00 74.12 173 SER A N 1
ATOM 1442 C CA . SER A 1 173 ? -1.237 -22.537 11.814 1.00 74.12 173 SER A CA 1
ATOM 1443 C C . SER A 1 173 ? -0.194 -23.603 11.472 1.00 74.12 173 SER A C 1
ATOM 1445 O O . SER A 1 173 ? -0.368 -24.336 10.504 1.00 74.12 173 SER A O 1
ATOM 1447 N N . LYS A 1 174 ? 0.898 -23.678 12.240 1.00 81.75 174 LYS A N 1
ATOM 1448 C CA . LYS A 1 174 ? 1.981 -24.646 12.057 1.00 81.75 174 LYS A CA 1
ATOM 1449 C C . LYS A 1 174 ? 2.143 -25.468 13.323 1.00 81.75 174 LYS A C 1
ATOM 1451 O O . LYS A 1 174 ? 2.391 -24.912 14.394 1.00 81.75 174 LYS A O 1
ATOM 1456 N N . VAL A 1 175 ? 2.023 -26.777 13.170 1.00 84.50 175 VAL A N 1
ATOM 1457 C CA . VAL A 1 175 ? 2.185 -27.770 14.230 1.00 84.50 175 VAL A CA 1
ATOM 1458 C C . VAL A 1 175 ? 3.031 -28.917 13.686 1.00 84.50 175 VAL A C 1
ATOM 1460 O O . VAL A 1 175 ? 3.005 -29.183 12.485 1.00 84.50 175 VAL A O 1
ATOM 1463 N N . TRP A 1 176 ? 3.809 -29.563 14.551 1.00 82.38 176 TRP A N 1
ATOM 1464 C CA . TRP A 1 176 ? 4.482 -30.811 14.203 1.00 82.38 176 TRP A CA 1
ATOM 1465 C C . TRP A 1 176 ? 3.435 -31.924 14.181 1.00 82.38 176 TRP A C 1
ATOM 1467 O O . TRP A 1 176 ? 2.671 -32.060 15.137 1.00 82.38 176 TRP A O 1
ATOM 1477 N N . GLN A 1 177 ? 3.370 -32.669 13.081 1.00 82.88 177 GLN A N 1
ATOM 1478 C CA . GLN A 1 177 ? 2.440 -33.777 12.899 1.00 82.88 177 GLN A CA 1
ATOM 1479 C C . GLN A 1 177 ? 3.233 -35.035 12.563 1.00 82.88 177 GLN A C 1
ATOM 1481 O O . GLN A 1 177 ? 4.141 -34.991 11.733 1.00 82.88 177 GLN A O 1
ATOM 1486 N N . ASP A 1 178 ? 2.897 -36.127 13.240 1.00 84.94 178 ASP A N 1
ATOM 1487 C CA . ASP A 1 178 ? 3.456 -37.443 12.969 1.00 84.94 178 ASP A CA 1
ATOM 1488 C C . ASP A 1 178 ? 2.707 -38.081 11.791 1.00 84.94 178 ASP A C 1
ATOM 1490 O O . ASP A 1 178 ? 1.479 -38.170 11.811 1.00 84.94 178 ASP A O 1
ATOM 1494 N N . PHE A 1 179 ? 3.448 -38.482 10.756 1.00 84.25 179 PHE A N 1
ATOM 1495 C CA . PHE A 1 179 ? 2.919 -39.142 9.557 1.00 84.25 179 PHE A CA 1
ATOM 1496 C C . PHE A 1 179 ? 3.175 -40.656 9.551 1.00 84.25 179 PHE A C 1
ATOM 1498 O O . PHE A 1 179 ? 2.814 -41.317 8.583 1.00 84.25 179 PHE A O 1
ATOM 1505 N N . SER A 1 180 ? 3.794 -41.211 10.599 1.00 84.81 180 SER A N 1
ATOM 1506 C CA . SER A 1 180 ? 3.984 -42.663 10.737 1.00 84.81 180 SER A CA 1
ATOM 1507 C C . SER A 1 180 ? 2.690 -43.407 11.094 1.00 84.81 180 SER A C 1
ATOM 1509 O O . SER A 1 180 ? 2.585 -44.610 10.873 1.00 84.81 180 SER A O 1
ATOM 1511 N N . ILE A 1 181 ? 1.690 -42.685 11.609 1.00 82.88 181 ILE A N 1
ATOM 1512 C CA . ILE A 1 181 ? 0.387 -43.217 12.006 1.00 82.88 181 ILE A CA 1
ATOM 1513 C C . ILE A 1 181 ? -0.624 -42.936 10.892 1.00 82.88 181 ILE A C 1
ATOM 1515 O O . ILE A 1 181 ? -1.050 -41.797 10.696 1.00 82.88 181 ILE A O 1
ATOM 1519 N N . GLU A 1 182 ? -1.057 -43.982 10.190 1.00 79.62 182 GLU A N 1
ATOM 1520 C CA . GLU A 1 182 ? -1.937 -43.835 9.021 1.00 79.62 182 GLU A CA 1
ATOM 1521 C C . GLU A 1 182 ? -3.430 -43.850 9.382 1.00 79.62 182 GLU A C 1
ATOM 1523 O O . GLU A 1 182 ? -4.265 -43.347 8.628 1.00 79.62 182 GLU A O 1
ATOM 1528 N N . SER A 1 183 ? -3.801 -44.411 10.542 1.00 85.12 183 SER A N 1
ATOM 1529 C CA . SER A 1 183 ? -5.207 -44.518 10.948 1.00 85.12 183 SER A CA 1
ATOM 1530 C C . SER A 1 183 ? -5.440 -44.351 12.449 1.00 85.12 183 SER A C 1
ATOM 1532 O O . SER A 1 183 ? -4.619 -44.727 13.284 1.00 85.12 183 SER A O 1
ATOM 1534 N N . SER A 1 184 ? -6.631 -43.863 12.813 1.00 83.12 184 SER A N 1
ATOM 1535 C CA . SER A 1 184 ? -7.061 -43.757 14.216 1.00 83.12 184 SER A CA 1
ATOM 1536 C C . SER A 1 184 ? -7.132 -45.106 14.927 1.00 83.12 184 SER A C 1
ATOM 1538 O O . SER A 1 184 ? -6.937 -45.170 16.137 1.00 83.12 184 SER A O 1
ATOM 1540 N N . ARG A 1 185 ? -7.396 -46.188 14.185 1.00 86.19 185 ARG A N 1
ATOM 1541 C CA . ARG A 1 185 ? -7.429 -47.545 14.738 1.00 86.19 185 ARG A CA 1
ATOM 1542 C C . ARG A 1 185 ? -6.027 -48.027 15.100 1.00 86.19 185 ARG A C 1
ATOM 1544 O O . ARG A 1 185 ? -5.856 -48.578 16.180 1.00 86.19 185 ARG A O 1
ATOM 1551 N N . GLN A 1 186 ? -5.046 -47.788 14.228 1.00 86.88 186 GLN A N 1
ATOM 1552 C CA . GLN A 1 186 ? -3.639 -48.076 14.510 1.00 86.88 186 GLN A CA 1
ATOM 1553 C C . GLN A 1 186 ? -3.155 -47.267 15.717 1.00 86.88 186 GLN A C 1
ATOM 1555 O O . GLN A 1 186 ? -2.650 -47.852 16.668 1.00 86.88 186 GLN A O 1
ATOM 1560 N N . ALA A 1 187 ? -3.431 -45.956 15.729 1.00 86.19 187 ALA A N 1
ATOM 1561 C CA . ALA A 1 187 ? -3.120 -45.086 16.860 1.00 86.19 187 ALA A CA 1
ATOM 1562 C C . ALA A 1 187 ? -3.666 -45.661 18.176 1.00 86.19 187 ALA A C 1
ATOM 1564 O O . ALA A 1 187 ? -2.941 -45.785 19.152 1.00 86.19 187 ALA A O 1
ATOM 1565 N N . HIS A 1 188 ? -4.931 -46.089 18.185 1.00 87.56 188 HIS A N 1
ATOM 1566 C CA . HIS A 1 188 ? -5.562 -46.647 19.377 1.00 87.56 188 HIS A CA 1
ATOM 1567 C C . HIS A 1 188 ? -4.936 -47.973 19.837 1.00 87.56 188 HIS A C 1
ATOM 1569 O O . HIS A 1 188 ? -4.716 -48.146 21.032 1.00 87.56 188 HIS A O 1
ATOM 1575 N N . MET A 1 189 ? -4.630 -48.891 18.911 1.00 88.62 189 MET A N 1
ATOM 1576 C CA . MET A 1 189 ? -3.999 -50.180 19.241 1.00 88.62 189 MET A CA 1
ATOM 1577 C C . MET A 1 189 ? -2.571 -50.012 19.775 1.00 88.62 189 MET A C 1
ATOM 1579 O O . MET A 1 189 ? -2.157 -50.770 20.646 1.00 88.62 189 MET A O 1
ATOM 1583 N N . GLU A 1 190 ? -1.840 -49.008 19.285 1.00 88.88 190 GLU A N 1
ATOM 1584 C CA . GLU A 1 190 ? -0.471 -48.690 19.713 1.00 88.88 190 GLU A CA 1
ATOM 1585 C C . GLU A 1 190 ? -0.421 -47.727 20.920 1.00 88.88 190 GLU A C 1
ATOM 1587 O O . GLU A 1 190 ? 0.658 -47.406 21.411 1.00 88.88 190 GLU A O 1
ATOM 1592 N N . GLY A 1 191 ? -1.571 -47.255 21.421 1.00 86.88 191 GLY A N 1
ATOM 1593 C CA . GLY A 1 191 ? -1.643 -46.279 22.519 1.00 86.88 191 GLY A CA 1
ATOM 1594 C C . GLY A 1 191 ? -1.210 -44.854 22.134 1.00 86.88 191 GLY A C 1
ATOM 1595 O O . GLY A 1 191 ? -0.927 -44.032 23.005 1.00 86.88 191 GLY A O 1
ATOM 1596 N N . LEU A 1 192 ? -1.157 -44.555 20.837 1.00 88.12 192 LEU A N 1
ATOM 1597 C CA . LEU A 1 192 ? -0.786 -43.271 20.250 1.00 88.12 192 LEU A CA 1
ATOM 1598 C C . LEU A 1 192 ? -2.024 -42.432 19.869 1.00 88.12 192 LEU A C 1
ATOM 1600 O O . LEU A 1 192 ? -3.178 -42.840 20.006 1.00 88.12 192 LEU A O 1
ATOM 1604 N N . SER A 1 193 ? -1.785 -41.215 19.378 1.00 84.31 193 SER A N 1
ATOM 1605 C CA . SER A 1 193 ? -2.815 -40.253 18.964 1.00 84.31 193 SER A CA 1
ATOM 1606 C C . SER A 1 193 ? -2.595 -39.823 17.515 1.00 84.31 193 SER A C 1
ATOM 1608 O O . SER A 1 193 ? -1.462 -39.691 17.067 1.00 84.31 193 SER A O 1
ATOM 1610 N N . THR A 1 194 ? -3.675 -39.530 16.786 1.00 82.06 194 THR A N 1
ATOM 1611 C CA . THR A 1 194 ? -3.614 -39.012 15.404 1.00 82.06 194 THR A CA 1
ATOM 1612 C C . THR A 1 194 ? -3.307 -37.510 15.323 1.00 82.06 194 THR A C 1
ATOM 1614 O O . THR A 1 194 ? -3.518 -36.882 14.287 1.00 82.06 194 THR A O 1
ATOM 1617 N N . GLY A 1 195 ? -2.849 -36.908 16.423 1.00 84.12 195 GLY A N 1
ATOM 1618 C CA . GLY A 1 195 ? -2.476 -35.500 16.504 1.00 84.12 195 GLY A CA 1
ATOM 1619 C C . GLY A 1 195 ? -3.577 -34.581 17.037 1.00 84.12 195 GLY A C 1
ATOM 1620 O O . GLY A 1 195 ? -4.558 -35.003 17.653 1.00 84.12 195 GLY A O 1
ATOM 1621 N N . LEU A 1 196 ? -3.371 -33.276 16.845 1.00 81.81 196 LEU A N 1
ATOM 1622 C CA . LEU A 1 196 ? -4.257 -32.232 17.360 1.00 81.81 196 LEU A CA 1
ATOM 1623 C C . LEU A 1 196 ? -5.597 -32.227 16.618 1.00 81.81 196 LEU A C 1
ATOM 1625 O O . LEU A 1 196 ? -5.645 -32.200 15.389 1.00 81.81 196 LEU A O 1
ATOM 1629 N N . LYS A 1 197 ? -6.699 -32.176 17.373 1.00 77.25 197 LYS A N 1
ATOM 1630 C CA . LYS A 1 197 ? -8.032 -31.964 16.802 1.00 77.25 197 LYS A CA 1
ATOM 1631 C C . LYS A 1 197 ? -8.131 -30.544 16.254 1.00 77.25 197 LYS A C 1
ATOM 1633 O O . LYS A 1 197 ? -7.780 -29.583 16.940 1.00 77.25 197 LYS A O 1
ATOM 1638 N N . ALA A 1 198 ? -8.648 -30.412 15.036 1.00 70.69 198 ALA A N 1
ATOM 1639 C CA . ALA A 1 198 ? -9.011 -29.106 14.517 1.00 70.69 198 ALA A CA 1
ATOM 1640 C C . ALA A 1 198 ? -10.139 -28.505 15.381 1.00 70.69 198 ALA A C 1
ATOM 1642 O O . ALA A 1 198 ? -11.047 -29.235 15.794 1.00 70.69 198 ALA A O 1
ATOM 1643 N N . PRO A 1 199 ? -10.105 -27.194 15.664 1.00 69.75 199 PRO A N 1
ATOM 1644 C CA . PRO A 1 199 ? -11.217 -26.510 16.313 1.00 69.75 199 PRO A CA 1
ATOM 1645 C C . PRO A 1 199 ? -12.491 -26.665 15.464 1.00 69.75 199 PRO A C 1
ATOM 1647 O O . PRO A 1 199 ? -12.463 -26.539 14.239 1.00 69.75 199 PRO A O 1
ATOM 1650 N N . SER A 1 200 ? -13.611 -26.983 16.114 1.00 59.97 200 SER A N 1
ATOM 1651 C CA . SER A 1 200 ? -14.876 -27.295 15.444 1.00 59.97 200 SER A CA 1
ATOM 1652 C C . SER A 1 200 ? -15.619 -26.026 15.002 1.00 59.97 200 SER A C 1
ATOM 1654 O O . SER A 1 200 ? -16.195 -25.324 15.827 1.00 59.97 200 SER A O 1
ATOM 1656 N N . GLY A 1 201 ? -15.682 -25.780 13.688 1.00 63.47 201 GLY A N 1
ATOM 1657 C CA . GLY A 1 201 ? -16.637 -24.860 13.050 1.00 63.47 201 GLY A CA 1
ATOM 1658 C C . GLY A 1 201 ? -16.436 -23.355 13.296 1.00 63.47 201 GLY A C 1
ATOM 1659 O O . GLY A 1 201 ? -15.400 -22.900 13.774 1.00 63.47 201 GLY A O 1
ATOM 1660 N N . LYS A 1 202 ? -17.452 -22.557 12.915 1.00 62.66 202 LYS A N 1
ATOM 1661 C CA . LYS A 1 202 ? -17.548 -21.125 13.256 1.00 62.66 202 LYS A CA 1
ATOM 1662 C C . LYS A 1 202 ? -17.892 -21.005 14.746 1.00 62.66 202 LYS A C 1
ATOM 1664 O O . LYS A 1 202 ? -19.067 -21.055 15.105 1.00 62.66 202 LYS A O 1
ATOM 1669 N N . GLY A 1 203 ? -16.864 -20.911 15.587 1.00 69.06 203 GLY A N 1
ATOM 1670 C CA . GLY A 1 203 ? -16.996 -20.695 17.029 1.00 69.06 203 GLY A CA 1
ATOM 1671 C C . GLY A 1 203 ? -17.505 -19.295 17.378 1.00 69.06 203 GLY A C 1
ATOM 1672 O O . GLY A 1 203 ? -17.658 -18.434 16.504 1.00 69.06 203 GLY A O 1
ATOM 1673 N N . LYS A 1 204 ? -17.784 -19.061 18.664 1.00 80.69 204 LYS A N 1
ATOM 1674 C CA . LYS A 1 204 ? -18.056 -17.708 19.161 1.00 80.69 204 LYS A CA 1
ATOM 1675 C C . LYS A 1 204 ? -16.812 -16.828 18.983 1.00 80.69 204 LYS A C 1
ATOM 1677 O O . LYS A 1 204 ? -15.686 -17.316 18.925 1.00 80.69 204 LYS A O 1
ATOM 1682 N N . CYS A 1 205 ? -17.005 -15.519 18.928 1.00 84.31 205 CYS A N 1
ATOM 1683 C CA . CYS A 1 205 ? -15.920 -14.548 18.900 1.00 84.31 205 CYS A CA 1
ATOM 1684 C C . CYS A 1 205 ? -15.997 -13.690 20.163 1.00 84.31 205 CYS A C 1
ATOM 1686 O O . CYS A 1 205 ? -17.066 -13.176 20.496 1.00 84.31 205 CYS A O 1
ATOM 1688 N N . LEU A 1 206 ? -14.874 -13.506 20.848 1.00 87.38 206 LEU A N 1
ATOM 1689 C CA . LEU A 1 206 ? -14.735 -12.479 21.870 1.00 87.38 2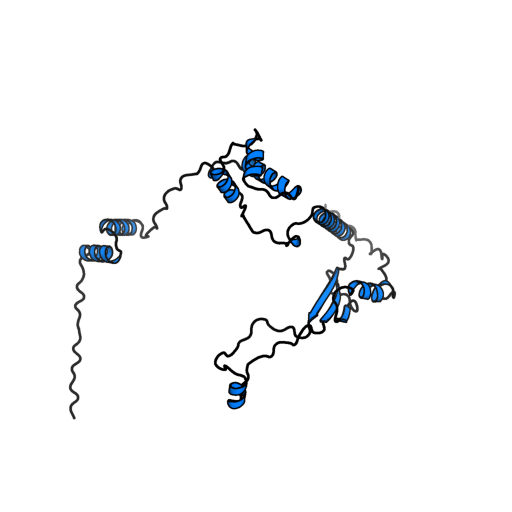06 LEU A CA 1
ATOM 1690 C C . LEU A 1 206 ? -14.367 -11.176 21.166 1.00 87.38 206 LEU A C 1
ATOM 1692 O O . LEU A 1 206 ? -13.302 -11.090 20.555 1.00 87.38 206 LEU A O 1
ATOM 1696 N N . ILE A 1 207 ? -15.253 -10.185 21.212 1.00 87.94 207 ILE A N 1
ATOM 1697 C CA . ILE A 1 207 ? -14.990 -8.867 20.638 1.00 87.94 207 ILE A CA 1
ATOM 1698 C C . ILE A 1 207 ? -14.508 -7.942 21.751 1.00 87.94 207 ILE A C 1
ATOM 1700 O O . ILE A 1 207 ? -15.116 -7.880 22.821 1.00 87.94 207 ILE A O 1
ATOM 1704 N N . ILE A 1 208 ? -13.418 -7.230 21.480 1.00 89.88 208 ILE A N 1
ATOM 1705 C CA . ILE A 1 208 ? -12.768 -6.293 22.390 1.00 89.88 208 ILE A CA 1
ATOM 1706 C C . ILE A 1 208 ? -12.745 -4.933 21.694 1.00 89.88 208 ILE A C 1
ATOM 1708 O O . ILE A 1 208 ? -12.138 -4.779 20.635 1.00 89.88 208 ILE A O 1
ATOM 1712 N N . VAL A 1 209 ? -13.403 -3.945 22.292 1.00 91.69 209 VAL A N 1
ATOM 1713 C CA . VAL A 1 209 ? -13.314 -2.539 21.881 1.00 91.69 209 VAL A CA 1
ATOM 1714 C C . VAL A 1 209 ? -12.634 -1.769 22.986 1.00 91.69 209 VAL A C 1
ATOM 1716 O O . VAL A 1 209 ? -13.050 -1.867 24.139 1.00 91.69 209 VAL A O 1
ATOM 1719 N N . HIS A 1 210 ? -11.628 -0.977 22.641 1.00 92.12 210 HIS A N 1
ATOM 1720 C CA . HIS A 1 210 ? -10.940 -0.149 23.617 1.00 92.12 210 HIS A CA 1
ATOM 1721 C C . HIS A 1 210 ? -10.619 1.221 23.033 1.00 92.12 210 HIS A C 1
ATOM 1723 O O . HIS A 1 210 ? -10.304 1.358 21.851 1.00 92.12 210 HIS A O 1
ATOM 1729 N N . ILE A 1 211 ? -10.705 2.238 23.886 1.00 92.94 211 ILE A N 1
ATOM 1730 C CA . ILE A 1 211 ? -10.240 3.592 23.599 1.00 92.94 211 ILE A CA 1
ATOM 1731 C C . ILE A 1 211 ? -8.862 3.844 24.229 1.00 92.94 211 ILE A C 1
ATOM 1733 O O . ILE A 1 211 ? -8.612 3.436 25.366 1.00 92.94 211 ILE A O 1
ATOM 1737 N N . GLY A 1 212 ? -7.971 4.516 23.506 1.00 94.25 212 GLY A N 1
ATOM 1738 C CA . GLY A 1 212 ? -6.634 4.872 23.986 1.00 94.25 212 GLY A CA 1
ATOM 1739 C C . GLY A 1 212 ? -6.072 6.112 23.296 1.00 94.25 212 GLY A C 1
ATOM 1740 O O . GLY A 1 212 ? -6.615 6.580 22.297 1.00 94.25 212 GLY A O 1
ATOM 1741 N N . ASN A 1 213 ? -4.996 6.668 23.838 1.00 93.44 213 ASN A N 1
ATOM 1742 C CA . ASN A 1 213 ? -4.276 7.819 23.294 1.00 93.44 213 ASN A CA 1
ATOM 1743 C C . ASN A 1 213 ? -2.753 7.600 23.408 1.00 93.44 213 ASN A C 1
ATOM 1745 O O . ASN A 1 213 ? -2.294 6.472 23.575 1.00 93.44 213 ASN A O 1
ATOM 1749 N N . GLU A 1 214 ? -1.972 8.673 23.286 1.00 91.56 214 GLU A N 1
ATOM 1750 C CA . GLU A 1 214 ? -0.506 8.641 23.392 1.00 91.56 214 GLU A CA 1
ATOM 1751 C C . GLU A 1 214 ? 0.035 8.195 24.762 1.00 91.56 214 GLU A C 1
ATOM 1753 O O . GLU A 1 214 ? 1.127 7.638 24.816 1.00 91.56 214 GLU A O 1
ATOM 1758 N N . ASP A 1 215 ? -0.744 8.354 25.835 1.00 92.69 215 ASP A N 1
ATOM 1759 C CA . ASP A 1 215 ? -0.386 7.925 27.194 1.00 92.69 215 ASP A CA 1
ATOM 1760 C C . ASP A 1 215 ? -0.855 6.495 27.509 1.00 92.69 215 ASP A C 1
ATOM 1762 O O . ASP A 1 215 ? -0.613 5.979 28.599 1.00 92.69 215 ASP A O 1
ATOM 1766 N N . GLY A 1 216 ? -1.533 5.843 26.561 1.00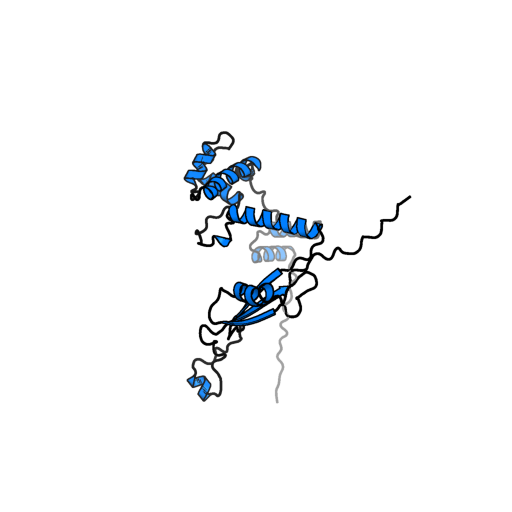 93.31 216 GLY A N 1
ATOM 1767 C CA . GLY A 1 216 ? -2.017 4.474 26.687 1.00 93.31 216 GLY A CA 1
ATOM 1768 C C . GLY A 1 216 ? -3.539 4.357 26.703 1.00 93.31 216 GLY A C 1
ATOM 1769 O O . GLY A 1 216 ? -4.279 5.187 26.168 1.00 93.31 216 GLY A O 1
ATOM 1770 N N . PHE A 1 217 ? -4.012 3.247 27.258 1.00 93.38 217 PHE A N 1
ATOM 1771 C CA . PHE A 1 217 ? -5.427 2.905 27.301 1.00 93.38 217 PHE A CA 1
ATOM 1772 C C . PHE A 1 217 ? -6.157 3.661 28.412 1.00 93.38 217 PHE A C 1
ATOM 1774 O O . PHE A 1 217 ? -5.629 3.836 29.506 1.00 93.38 217 PHE A O 1
ATOM 1781 N N . VAL A 1 218 ? -7.384 4.106 28.129 1.00 91.50 218 VAL A N 1
ATOM 1782 C CA . VAL A 1 218 ? -8.216 4.791 29.130 1.00 91.50 218 VAL A CA 1
ATOM 1783 C C . VAL A 1 218 ? -8.789 3.763 30.094 1.00 91.50 218 VAL A C 1
ATOM 1785 O O . VAL A 1 218 ? -9.486 2.847 29.660 1.00 91.50 218 VAL A O 1
ATOM 1788 N N . GLU A 1 219 ? -8.534 3.927 31.387 1.00 89.44 219 GLU A N 1
ATOM 1789 C CA . GLU A 1 219 ? -9.103 3.067 32.426 1.00 89.44 219 GLU A CA 1
ATOM 1790 C C . GLU A 1 219 ? -10.636 2.991 32.302 1.00 89.44 219 GLU A C 1
ATOM 1792 O O . GLU A 1 219 ? -11.294 3.969 31.945 1.00 89.44 219 GLU A O 1
ATOM 1797 N N . ASP A 1 220 ? -11.192 1.788 32.464 1.00 87.88 220 ASP A N 1
ATOM 1798 C CA . ASP A 1 220 ? -12.611 1.456 32.236 1.00 87.88 220 ASP A CA 1
ATOM 1799 C C . ASP A 1 220 ? -13.179 1.756 30.831 1.00 87.88 220 ASP A C 1
ATOM 1801 O O . ASP A 1 220 ? -14.368 1.546 30.560 1.00 87.88 220 ASP A O 1
ATOM 1805 N N . GLY A 1 221 ? -12.326 2.150 29.883 1.00 86.69 221 GLY A N 1
ATOM 1806 C CA . GLY A 1 221 ? -12.682 2.417 28.490 1.00 86.69 221 GLY A CA 1
ATOM 1807 C C . GLY A 1 221 ? -12.894 1.165 27.630 1.00 86.69 221 GLY A C 1
ATOM 1808 O O . GLY A 1 221 ? -13.241 1.289 26.448 1.00 86.69 221 GLY A O 1
ATOM 1809 N N . GLN A 1 222 ? -12.689 -0.030 28.192 1.00 89.94 222 GLN A N 1
ATOM 1810 C CA . GLN A 1 222 ? -12.824 -1.303 27.485 1.00 89.94 222 GLN A CA 1
ATOM 1811 C C . GLN A 1 222 ? -14.252 -1.856 27.501 1.00 89.94 222 GLN A C 1
ATOM 1813 O O . GLN A 1 222 ? -14.935 -1.887 28.524 1.00 89.94 222 GLN A O 1
ATOM 1818 N N . LEU A 1 223 ? -14.682 -2.391 26.363 1.00 90.06 223 LEU A N 1
ATOM 1819 C CA . LEU A 1 223 ? -15.900 -3.178 26.232 1.00 90.06 223 LEU A CA 1
ATOM 1820 C C . LEU A 1 223 ? -15.560 -4.538 25.637 1.00 90.06 223 LEU A C 1
ATOM 1822 O O . LEU A 1 223 ? -15.180 -4.633 24.472 1.00 90.06 223 LEU A O 1
ATOM 1826 N N . ILE A 1 224 ? -15.747 -5.581 26.440 1.00 89.50 224 ILE A N 1
ATOM 1827 C CA . ILE A 1 224 ? -15.494 -6.967 26.055 1.00 89.50 224 ILE A CA 1
ATOM 1828 C C . ILE A 1 224 ? -16.814 -7.728 26.115 1.00 89.50 224 ILE A C 1
ATOM 1830 O O . ILE A 1 224 ? -17.519 -7.662 27.122 1.00 89.50 224 ILE A O 1
ATOM 1834 N N . PHE A 1 225 ? -17.170 -8.429 25.039 1.00 87.06 225 PHE A N 1
ATOM 1835 C CA . PHE A 1 225 ? -18.345 -9.300 25.025 1.00 87.06 225 PHE A CA 1
ATOM 1836 C C . PHE A 1 225 ? -18.241 -10.406 23.975 1.00 87.06 225 PHE A C 1
ATOM 1838 O O . PHE A 1 225 ? -17.566 -10.271 22.954 1.00 87.06 225 PHE A O 1
ATOM 1845 N N . GLU A 1 226 ? -18.958 -11.502 24.211 1.00 87.44 226 GLU A N 1
ATOM 1846 C CA . GLU A 1 226 ? -19.091 -12.593 23.248 1.00 87.44 226 GLU A CA 1
ATOM 1847 C C . GLU A 1 226 ? -20.118 -12.250 22.161 1.00 87.44 226 GLU A C 1
ATOM 1849 O O . GLU A 1 226 ? -21.220 -11.770 22.440 1.00 87.44 226 GLU A O 1
ATOM 1854 N N . SER A 1 227 ? -19.791 -12.548 20.906 1.00 82.00 227 SER A N 1
ATOM 1855 C CA . SER A 1 227 ? -20.706 -12.416 19.775 1.00 82.00 227 SER A CA 1
ATOM 1856 C C . SER A 1 227 ? -20.548 -13.571 18.792 1.00 82.00 227 SER A C 1
ATOM 1858 O O . SER A 1 227 ? -19.458 -14.093 18.582 1.00 82.00 227 SER A O 1
ATOM 1860 N N . LYS A 1 228 ? -21.651 -13.946 18.140 1.00 76.94 228 LYS A N 1
ATOM 1861 C CA . LYS A 1 228 ? -21.648 -14.860 16.982 1.00 76.94 228 LYS A CA 1
ATOM 1862 C C . LYS A 1 228 ? -21.616 -14.113 15.641 1.00 76.94 228 LYS A C 1
ATOM 1864 O O . LYS A 1 228 ? -21.424 -14.732 14.600 1.00 76.94 228 LYS A O 1
ATOM 1869 N N . VAL A 1 229 ? -21.848 -12.797 15.658 1.00 70.31 229 VAL A N 1
ATOM 1870 C CA . VAL A 1 229 ? -21.985 -11.951 14.462 1.00 70.31 229 VAL A CA 1
ATOM 1871 C C . VAL A 1 229 ? -21.038 -10.757 14.558 1.00 70.31 229 VAL A C 1
ATOM 1873 O O . VAL A 1 229 ? -20.978 -10.079 15.585 1.00 70.31 229 VAL A O 1
ATOM 1876 N N . MET A 1 230 ? -20.328 -10.485 13.467 1.00 61.66 230 MET A N 1
ATOM 1877 C CA . MET A 1 230 ? -19.461 -9.315 13.310 1.00 61.66 230 MET A CA 1
ATOM 1878 C C . MET A 1 230 ? -20.294 -8.114 12.832 1.00 61.66 230 MET A C 1
ATOM 1880 O O . MET A 1 230 ? -21.073 -8.268 11.891 1.00 61.66 230 MET A O 1
ATOM 1884 N N . GLY A 1 231 ? -20.119 -6.920 13.421 1.00 61.38 231 GLY A N 1
ATOM 1885 C CA . GLY A 1 231 ? -20.485 -5.671 12.723 1.00 61.38 231 GLY A CA 1
ATOM 1886 C C . GLY A 1 231 ? -21.413 -4.652 13.403 1.00 61.38 231 GLY A C 1
ATOM 1887 O O . GLY A 1 231 ? -21.956 -3.801 12.703 1.00 61.38 231 GLY A O 1
ATOM 1888 N N . THR A 1 232 ? -21.615 -4.656 14.726 1.00 60.91 232 THR A N 1
ATOM 1889 C CA . THR A 1 232 ? -22.374 -3.572 15.420 1.00 60.91 232 THR A CA 1
ATOM 1890 C C . THR A 1 232 ? -21.772 -3.139 16.762 1.00 60.91 232 THR A C 1
ATOM 1892 O O . THR A 1 232 ? -22.445 -2.573 17.623 1.00 60.91 232 THR A O 1
ATOM 1895 N N . THR A 1 233 ? -20.484 -3.381 16.949 1.00 70.50 233 THR A N 1
ATOM 1896 C CA . THR A 1 233 ? -19.809 -3.324 18.247 1.00 70.50 233 THR A CA 1
ATOM 1897 C C . THR A 1 233 ? -19.504 -1.895 18.696 1.00 70.50 233 THR A C 1
ATOM 1899 O O . THR A 1 233 ? -19.814 -1.532 19.830 1.00 70.50 233 THR A O 1
ATOM 1902 N N . ILE A 1 234 ? -19.022 -1.037 17.789 1.00 70.50 234 ILE A N 1
ATOM 1903 C CA . ILE A 1 234 ? -18.757 0.382 18.090 1.00 70.50 234 ILE A CA 1
ATOM 1904 C C . ILE A 1 234 ? -20.039 1.108 1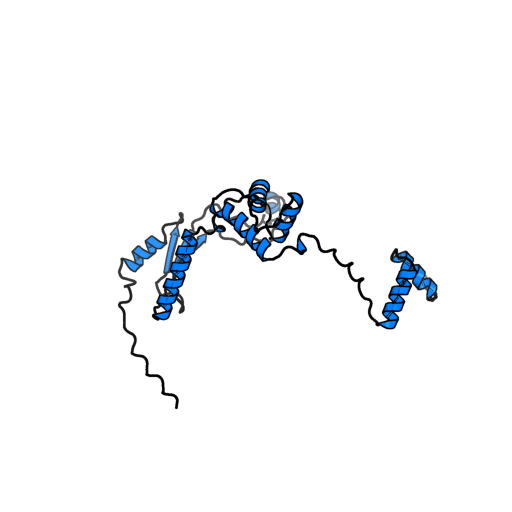8.522 1.00 70.50 234 ILE A C 1
ATOM 1906 O O . ILE A 1 234 ? -20.020 1.877 19.476 1.00 70.50 234 ILE A O 1
ATOM 1910 N N . LYS A 1 235 ? -21.189 0.806 17.902 1.00 75.81 235 LYS A N 1
ATOM 1911 C CA . LYS A 1 235 ? -22.482 1.395 18.301 1.00 75.81 235 LYS A CA 1
ATOM 1912 C C . LYS A 1 235 ? -22.860 1.029 19.739 1.00 75.81 235 LYS A C 1
ATOM 1914 O O . LYS A 1 235 ? -23.358 1.883 20.469 1.00 75.81 235 LYS A O 1
ATOM 1919 N N . LYS A 1 236 ? -22.602 -0.218 20.155 1.00 77.94 236 LYS A N 1
ATOM 1920 C CA . LYS A 1 236 ? -22.821 -0.668 21.539 1.00 77.94 236 LYS A CA 1
ATOM 1921 C C . LYS A 1 236 ? -21.895 0.059 22.514 1.00 77.94 236 LYS A C 1
ATOM 1923 O O . LYS A 1 236 ? -22.360 0.481 23.568 1.00 77.94 236 LYS A O 1
ATOM 1928 N N . TRP A 1 237 ? -20.631 0.267 22.140 1.00 83.38 237 TRP A N 1
ATOM 1929 C CA . TRP A 1 237 ? -19.692 1.067 22.932 1.00 83.38 237 TRP A CA 1
ATOM 1930 C C . TRP A 1 237 ? -20.181 2.515 23.086 1.00 83.38 237 TRP A C 1
ATOM 1932 O O . TRP A 1 237 ? -20.337 2.996 24.206 1.00 83.38 237 TRP A O 1
ATOM 1942 N N . THR A 1 238 ? -20.551 3.181 21.988 1.00 77.75 238 THR A N 1
ATOM 1943 C CA . THR A 1 238 ? -21.096 4.550 22.010 1.00 77.75 238 THR A CA 1
ATOM 1944 C C . THR A 1 238 ? -22.343 4.657 22.891 1.00 77.75 238 THR A C 1
ATOM 1946 O O . THR A 1 238 ? -22.460 5.584 23.690 1.00 77.75 238 THR A O 1
ATOM 1949 N N . GLN A 1 239 ? -23.269 3.699 22.790 1.00 78.94 239 GLN A N 1
ATOM 1950 C CA . GLN A 1 239 ? -24.461 3.655 23.639 1.00 78.94 239 GLN A CA 1
ATOM 1951 C C . GLN A 1 239 ? -24.087 3.523 25.122 1.00 78.94 239 GLN A C 1
ATOM 1953 O O . GLN A 1 239 ? -24.642 4.233 25.956 1.00 78.94 239 GLN A O 1
ATOM 1958 N N . LYS A 1 240 ? -23.145 2.632 25.446 1.00 77.81 240 LYS A N 1
ATOM 1959 C CA . LYS A 1 240 ? -22.756 2.341 26.827 1.00 77.81 240 LYS A CA 1
ATOM 1960 C C . LYS A 1 240 ? -21.985 3.477 27.486 1.00 77.81 240 LYS A C 1
ATOM 1962 O O . LYS A 1 240 ? -22.164 3.648 28.682 1.00 77.81 240 LYS A O 1
ATOM 1967 N N . TYR A 1 241 ? -21.143 4.212 26.760 1.00 76.69 241 TYR A N 1
ATOM 1968 C CA . TYR A 1 241 ? -20.204 5.162 27.374 1.00 76.69 241 TYR A CA 1
ATOM 1969 C C . TYR A 1 241 ? -20.507 6.635 27.094 1.00 76.69 241 TYR A C 1
ATOM 1971 O O . TYR A 1 241 ? -20.341 7.465 27.983 1.00 76.69 241 TYR A O 1
ATOM 1979 N N . LEU A 1 242 ? -20.977 6.971 25.888 1.00 71.12 242 LEU A N 1
ATOM 1980 C CA . LEU A 1 242 ? -21.268 8.363 25.521 1.00 71.12 242 LEU A CA 1
ATOM 1981 C C . LEU A 1 242 ? -22.696 8.775 25.902 1.00 71.12 242 LEU A C 1
ATOM 1983 O O . LEU A 1 242 ? -22.913 9.914 26.295 1.00 71.12 242 LEU A O 1
ATOM 1987 N N . ARG A 1 243 ? -23.678 7.865 25.808 1.00 66.25 243 ARG A N 1
ATOM 1988 C CA . ARG A 1 243 ? -25.084 8.172 26.153 1.00 66.25 243 ARG A CA 1
ATOM 1989 C C . ARG A 1 243 ? -25.419 7.994 27.634 1.00 66.25 243 ARG A C 1
ATOM 1991 O O . ARG A 1 243 ? -26.369 8.605 28.102 1.00 66.25 243 ARG A O 1
ATOM 1998 N N . SER A 1 244 ? -24.661 7.175 28.357 1.00 61.38 244 SER A N 1
ATOM 1999 C CA . SER A 1 244 ? -24.829 6.958 29.803 1.00 61.38 244 SER A CA 1
ATOM 2000 C C . SER A 1 244 ? -24.158 8.031 30.668 1.00 61.38 244 SER A C 1
ATOM 2002 O O . SER A 1 244 ? -24.347 8.031 31.879 1.00 61.38 244 SER A O 1
ATOM 2004 N N . GLY A 1 245 ? -23.350 8.914 30.067 1.00 59.22 245 GLY A N 1
ATOM 2005 C CA . GLY A 1 245 ? -22.597 9.946 30.780 1.00 59.22 245 GLY A CA 1
ATOM 2006 C C . GLY A 1 245 ? -21.335 9.458 31.501 1.00 59.22 245 GLY A C 1
ATOM 2007 O O . GLY A 1 245 ? -20.694 10.271 32.158 1.00 59.22 245 GLY A O 1
ATOM 2008 N N . LEU A 1 246 ? -20.942 8.180 31.375 1.00 57.44 246 LEU A N 1
ATOM 2009 C CA . LEU A 1 246 ? -19.716 7.659 32.010 1.00 57.44 246 LEU A CA 1
ATOM 2010 C C . LEU A 1 246 ? -18.422 8.246 31.423 1.00 57.44 246 LEU A C 1
ATOM 2012 O O . LEU A 1 246 ? -17.437 8.389 32.137 1.00 57.44 246 LEU A O 1
ATOM 2016 N N . LEU A 1 247 ? -18.418 8.593 30.135 1.00 52.84 247 LEU A N 1
ATOM 2017 C CA . LEU A 1 247 ? -17.367 9.391 29.505 1.00 52.84 247 LEU A CA 1
ATOM 2018 C C . LEU A 1 247 ? -18.000 10.711 29.060 1.00 52.84 247 LEU A C 1
ATOM 2020 O O . LEU A 1 247 ? -18.350 10.890 27.892 1.00 52.84 247 LEU A O 1
ATOM 2024 N N . THR A 1 248 ? -18.220 11.629 30.002 1.00 44.41 248 THR A N 1
ATOM 2025 C CA . THR A 1 248 ? -18.599 13.002 29.661 1.00 44.41 248 THR A CA 1
ATOM 2026 C C . THR A 1 248 ? -17.495 13.618 28.807 1.00 44.41 248 THR A C 1
ATOM 2028 O O . THR A 1 248 ? -16.308 13.541 29.124 1.00 44.41 248 THR A O 1
ATOM 2031 N N . THR A 1 249 ? -17.881 14.213 27.678 1.00 43.66 249 THR A N 1
ATOM 2032 C CA . THR A 1 249 ? -16.977 14.996 26.833 1.00 43.66 249 THR A CA 1
ATOM 2033 C C . THR A 1 249 ? -16.267 16.011 27.715 1.00 43.66 249 THR A C 1
ATOM 2035 O O . THR A 1 249 ? -16.950 16.847 28.306 1.00 43.66 249 THR A O 1
ATOM 2038 N N . CYS A 1 250 ? -14.935 15.932 27.820 1.00 38.50 250 CYS A N 1
ATOM 2039 C CA . CYS A 1 250 ? -14.136 16.902 28.560 1.00 38.50 250 CYS A CA 1
ATOM 2040 C C . CYS A 1 250 ? -14.562 18.317 28.157 1.00 38.50 250 CYS A C 1
ATOM 2042 O O . CYS A 1 250 ? -14.244 18.798 27.066 1.00 38.50 250 CYS A O 1
ATOM 2044 N N . SER A 1 251 ? -15.298 18.982 29.044 1.00 37.09 251 SER A N 1
ATOM 2045 C CA . SER A 1 251 ? -15.463 20.421 29.018 1.00 37.09 251 SER A CA 1
ATOM 2046 C C . SER A 1 251 ? -14.066 21.019 29.070 1.00 37.09 251 SER A C 1
ATOM 2048 O O . SER A 1 251 ? -13.281 20.675 29.949 1.00 37.09 251 SER A O 1
ATOM 2050 N N . SER A 1 252 ? -13.760 21.866 28.090 1.00 41.91 252 SER A N 1
ATOM 2051 C CA . SER A 1 252 ? -12.533 22.649 27.967 1.00 41.91 252 SER A CA 1
ATOM 2052 C C . SER A 1 252 ? -12.075 23.211 29.320 1.00 41.91 252 SER A C 1
ATOM 2054 O O . SER A 1 252 ? -12.490 24.288 29.737 1.00 41.91 252 SER A O 1
ATOM 2056 N N . THR A 1 253 ? -11.179 22.504 30.003 1.00 37.84 253 THR A N 1
ATOM 2057 C CA . THR A 1 253 ? -10.347 23.103 31.041 1.00 37.84 253 THR A CA 1
ATOM 2058 C C . THR A 1 253 ? -9.214 23.796 30.306 1.00 37.84 253 THR A C 1
ATOM 2060 O O . THR A 1 253 ? -8.319 23.141 29.767 1.00 37.84 253 THR A O 1
ATOM 2063 N N . ARG A 1 254 ? -9.287 25.128 30.208 1.00 40.97 254 ARG A N 1
ATOM 2064 C CA . ARG A 1 254 ? -8.137 25.948 29.812 1.00 40.97 254 ARG A CA 1
ATOM 2065 C C . ARG A 1 254 ? -6.989 25.573 30.747 1.00 40.97 254 ARG A C 1
ATOM 2067 O O . ARG A 1 254 ? -7.106 25.756 31.955 1.00 40.97 254 ARG A O 1
ATOM 2074 N N . GLY A 1 255 ? -5.925 24.999 30.193 1.00 43.59 255 GLY A N 1
ATOM 2075 C CA . GLY A 1 255 ? -4.694 24.773 30.942 1.00 43.59 255 GLY A CA 1
ATOM 2076 C C . GLY A 1 255 ? -4.131 26.102 31.466 1.00 43.59 255 GLY A C 1
ATOM 2077 O O . GLY A 1 255 ? -4.455 27.159 30.911 1.00 43.59 255 GLY A O 1
ATOM 2078 N N . PRO A 1 256 ? -3.310 26.071 32.529 1.00 45.19 256 PRO A N 1
ATOM 2079 C CA . PRO A 1 256 ? -2.700 27.276 33.077 1.00 45.19 256 PRO A CA 1
ATOM 2080 C C . PRO A 1 256 ? -1.856 27.989 32.002 1.00 45.19 256 PRO A C 1
ATOM 2082 O O . PRO A 1 256 ? -1.278 27.322 31.136 1.00 45.19 256 PRO A O 1
ATOM 2085 N N . PRO A 1 257 ? -1.792 29.335 32.013 1.00 46.66 257 PRO A N 1
ATOM 2086 C CA . PRO A 1 257 ? -1.030 30.084 31.021 1.00 46.66 257 PRO A CA 1
ATOM 2087 C C . PRO A 1 257 ? 0.452 29.696 31.081 1.00 46.66 257 PRO A C 1
ATOM 2089 O O . PRO A 1 257 ? 1.027 29.552 32.161 1.00 46.66 257 PRO A O 1
ATOM 2092 N N . ARG A 1 258 ? 1.067 29.508 29.905 1.00 52.47 258 ARG A N 1
ATOM 2093 C CA . ARG A 1 258 ? 2.497 29.187 29.787 1.00 52.47 258 ARG A CA 1
ATOM 2094 C C . ARG A 1 258 ? 3.345 30.301 30.420 1.00 52.47 258 ARG A C 1
ATOM 2096 O O . ARG A 1 258 ? 3.040 31.470 30.182 1.00 52.47 258 ARG A O 1
ATOM 2103 N N . PRO A 1 259 ? 4.430 29.972 31.142 1.00 41.94 259 PRO A N 1
ATOM 2104 C CA . PRO A 1 259 ? 5.400 30.974 31.565 1.00 41.94 259 PRO A CA 1
ATOM 2105 C C . PRO A 1 259 ? 6.086 31.586 30.336 1.00 41.94 259 PRO A C 1
ATOM 2107 O O . PRO A 1 259 ? 6.408 30.888 29.369 1.00 41.94 259 PRO A O 1
ATOM 2110 N N . SER A 1 260 ? 6.264 32.906 30.366 1.00 49.44 260 SER A N 1
ATOM 2111 C CA . SER A 1 260 ? 6.913 33.688 29.315 1.00 49.44 260 SER A CA 1
ATOM 2112 C C . SER A 1 260 ? 8.354 33.227 29.091 1.00 49.44 260 SER A C 1
ATOM 2114 O O . SER A 1 260 ? 9.106 32.986 30.035 1.00 49.44 260 SER A O 1
ATOM 2116 N N . ALA A 1 261 ? 8.736 33.098 27.818 1.00 49.91 261 ALA A N 1
ATOM 2117 C CA . ALA A 1 261 ? 10.092 32.737 27.427 1.00 49.91 261 ALA A CA 1
ATOM 2118 C C . ALA A 1 261 ? 11.095 33.818 27.879 1.00 49.91 261 ALA A C 1
ATOM 2120 O O . ALA A 1 261 ? 10.778 35.006 27.784 1.00 49.91 261 ALA A O 1
ATOM 2121 N N . PRO A 1 262 ? 12.303 33.442 28.338 1.00 48.31 262 PRO A N 1
ATOM 2122 C CA . PRO A 1 262 ? 13.327 34.411 28.685 1.00 48.31 262 PRO A CA 1
ATOM 2123 C C . PRO A 1 262 ? 13.858 35.084 27.417 1.00 48.31 262 PRO A C 1
ATOM 2125 O O . PRO A 1 262 ? 14.276 34.421 26.463 1.00 48.31 262 PRO A O 1
ATOM 2128 N N . THR A 1 263 ? 13.839 36.412 27.430 1.00 50.12 263 THR A N 1
ATOM 2129 C CA . THR A 1 263 ? 14.482 37.277 26.445 1.00 50.12 263 THR A CA 1
ATOM 2130 C C . THR A 1 263 ? 15.967 36.925 26.387 1.00 50.12 263 THR A C 1
ATOM 2132 O O . THR A 1 263 ? 16.679 37.063 27.381 1.00 50.12 263 THR A O 1
ATOM 2135 N N . ARG A 1 264 ? 16.441 36.427 25.241 1.00 48.69 264 ARG A N 1
ATOM 2136 C CA . ARG A 1 264 ? 17.882 36.335 24.983 1.00 48.69 264 ARG A CA 1
ATOM 2137 C C . ARG A 1 264 ? 18.403 37.744 24.706 1.00 48.69 264 ARG A C 1
ATOM 2139 O O . ARG A 1 264 ? 17.857 38.417 23.833 1.00 48.69 264 ARG A O 1
ATOM 2146 N N . PHE A 1 265 ? 19.406 38.152 25.480 1.00 50.50 265 PHE A N 1
ATOM 2147 C CA . PHE A 1 265 ? 20.344 39.213 25.117 1.00 50.50 265 PHE A CA 1
ATOM 2148 C C . PHE A 1 265 ? 21.183 38.785 23.910 1.00 50.50 265 PHE A C 1
ATOM 2150 O O . PHE A 1 265 ? 21.434 37.560 23.780 1.00 50.50 265 PHE A O 1
#

pLDDT: mean 78.46, std 16.5, range [33.44, 96.31]

Solvent-accessible surface area (backbone atoms only — not comparable to full-atom values): 17189 Å² total; per-residue (Å²): 140,82,89,77,90,78,86,74,78,80,76,74,76,78,73,82,68,51,76,67,58,50,43,48,53,49,15,64,75,70,75,44,60,54,69,56,51,52,50,52,53,50,45,28,72,75,66,76,49,82,76,77,81,77,75,78,81,77,79,83,48,85,70,70,74,56,52,70,67,53,56,49,51,54,49,52,57,53,49,50,28,58,75,71,74,42,83,76,44,71,66,63,51,48,49,64,41,53,70,32,87,91,40,80,79,70,54,73,76,58,43,56,50,48,39,48,75,73,67,58,72,98,68,83,88,68,93,62,57,89,80,56,77,48,70,68,57,52,52,51,50,52,54,48,50,54,49,53,51,53,41,50,74,72,68,52,89,65,74,48,76,52,78,48,73,46,56,54,63,76,69,78,94,75,77,94,73,79,79,87,61,88,43,67,66,57,18,56,77,72,76,50,74,89,66,84,79,76,64,78,74,93,45,51,27,44,37,41,33,42,36,30,41,95,95,42,73,47,84,89,44,64,48,76,46,82,37,87,71,91,88,63,62,68,62,53,52,46,53,63,32,56,72,66,55,77,52,61,78,82,71,85,72,80,72,80,83,78,81,80,79,81,82,80,129

Secondary structure (DSSP, 8-state):
------------------HHHHHHHHHHHHT--HHHHHHHHHHHHHHSSPPPPPPPPPPPPTTTT--HHHHHHHHHHHHHHHHTT----HHHHHHHHHS-TTS----HHHHHHHHHHTT-------S-GGGS--HHHHHHHHHHHHHHHHHHHTTPPP-EEEEEEEETT---S------S---HHHHHHTT----PPPP-SS--EEEEEEEEETTEEPTT--EEEEESS-S-HHHHHHHHHTSSSTT-------PPPPPPPP---

Sequence (265 aa):
MGFCSGWKRCGRKIQFLNGKDVASKTAETAGVHISTVYKVLKEYKTEKRCRSPTPAPKRGTKIDALDDLALGGIRRKIHKYFFNNEPPTIEKVLRDVNEDESLPYFKRTTFQKVLKKLKFKYVKRLRRSALIEKEEIQRWRFNYLRKIMSLREEGRKIYYLDETWVNEGQTKSKVWQDFSIESSRQAHMEGLSTGLKAPSGKGKCLIIVHIGNEDGFVEDGQLIFESKVMGTTIKKWTQKYLRSGLLTTCSSTRGPPRPSAPTRF

Mean predicted aligned error: 18.98 Å

Foldseek 3Di:
DDDDDDPDPPPPPPDPDDPLRVLVVVCVVVVHDSVVSVVQVVVCVVPVDGDDPDPDDDDDDPLNPDDPVLLVVLVVLCVVCVVVVHDDDLVVSLVVQCVDPVHDHDDSVSVVVSCVVNVNDDDDDDPPCVVVDDPVNVVVVVVVVVVVVVCVVVVHFDKDKDKDKDFDQDDDPDDDFDPVDPDPVSCVVVVHHRDDDRDDDRGKMWMKMFMATPVGTDVVRIDIDIDSDDDCVVVVSCCVCVVVPVDPDPDDPPDDDDPDDDDDD

Organism: Heliothis virescens (NCBI:txid7102)

Radius of gyration: 37.76 Å; Cα contacts (8 Å, |Δi|>4): 171; chains: 1; bounding box: 82×108×66 Å